Protein AF-A0A931JXG2-F1 (afdb_monomer)

Structure (mmCIF, N/CA/C/O backbone):
data_AF-A0A931JXG2-F1
#
_entry.id   AF-A0A931JXG2-F1
#
loop_
_atom_site.group_PDB
_atom_site.id
_atom_site.type_symbol
_atom_site.label_atom_id
_atom_site.label_alt_id
_atom_site.label_comp_id
_atom_site.label_asym_id
_atom_site.label_entity_id
_atom_site.label_seq_id
_atom_site.pdbx_PDB_ins_code
_atom_site.Cartn_x
_atom_site.Cartn_y
_atom_site.Cartn_z
_atom_site.occupancy
_atom_site.B_iso_or_equiv
_atom_site.auth_seq_id
_atom_site.auth_comp_id
_atom_site.auth_asym_id
_atom_site.auth_atom_id
_atom_site.pdbx_PDB_model_num
ATOM 1 N N . MET A 1 1 ? -2.839 -19.952 20.992 1.00 55.88 1 MET A N 1
ATOM 2 C CA . MET A 1 1 ? -3.706 -19.422 19.919 1.00 55.88 1 MET A CA 1
ATOM 3 C C . MET A 1 1 ? -2.788 -18.961 18.803 1.00 55.88 1 MET A C 1
ATOM 5 O O . MET A 1 1 ? -1.854 -18.233 19.108 1.00 55.88 1 MET A O 1
ATOM 9 N N . SER A 1 2 ? -2.951 -19.452 17.572 1.00 64.44 2 SER A N 1
ATOM 10 C CA . SER A 1 2 ? -2.180 -18.940 16.432 1.00 64.44 2 SER A CA 1
ATOM 11 C C . SER A 1 2 ? -2.689 -17.545 16.097 1.00 64.44 2 SER A C 1
ATOM 13 O O . SER A 1 2 ? -3.893 -17.375 15.906 1.00 64.44 2 SER A O 1
ATOM 15 N N . THR A 1 3 ? -1.803 -16.558 16.046 1.00 63.91 3 THR A N 1
ATOM 16 C CA . THR A 1 3 ? -2.145 -15.208 15.600 1.00 63.91 3 THR A CA 1
ATOM 17 C C . THR A 1 3 ? -2.747 -15.291 14.190 1.00 63.91 3 THR A C 1
ATOM 19 O O . THR A 1 3 ? -2.191 -16.015 13.356 1.00 63.91 3 THR A O 1
ATOM 22 N N . PRO A 1 4 ? -3.888 -14.634 13.909 1.00 67.69 4 PRO A N 1
ATOM 23 C CA . PRO A 1 4 ? -4.436 -14.585 12.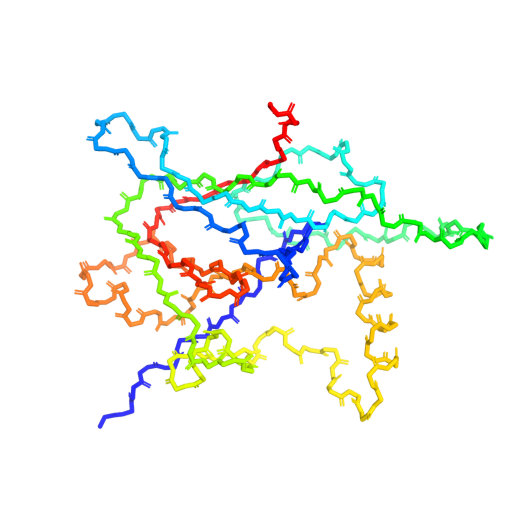558 1.00 67.69 4 PRO A CA 1
ATOM 24 C C . PRO A 1 4 ? -3.376 -14.039 11.596 1.00 67.69 4 PRO A C 1
ATOM 26 O O . PRO A 1 4 ? -2.721 -13.034 11.871 1.00 67.69 4 PRO A O 1
ATOM 29 N N . ASN A 1 5 ? -3.162 -14.756 10.494 1.00 84.50 5 ASN A N 1
ATOM 30 C CA . ASN A 1 5 ? -2.120 -14.432 9.531 1.00 84.50 5 ASN A CA 1
ATOM 31 C C . ASN A 1 5 ? -2.676 -13.399 8.543 1.00 84.50 5 ASN A C 1
ATOM 33 O O . ASN A 1 5 ? -3.430 -13.765 7.641 1.00 84.50 5 ASN A O 1
ATOM 37 N N . ASN A 1 6 ? -2.352 -12.119 8.744 1.00 94.31 6 ASN A N 1
ATOM 38 C CA . ASN A 1 6 ? -2.841 -11.033 7.894 1.00 94.31 6 ASN A CA 1
ATOM 39 C C . ASN A 1 6 ? -2.279 -11.199 6.474 1.00 94.31 6 ASN A C 1
ATOM 41 O O . ASN A 1 6 ? -1.087 -10.982 6.233 1.00 94.31 6 ASN A O 1
ATOM 45 N N . LEU A 1 7 ? -3.129 -11.600 5.531 1.00 95.50 7 LEU A N 1
ATOM 46 C CA . LEU A 1 7 ? -2.724 -11.858 4.153 1.00 95.50 7 LEU A CA 1
ATOM 47 C C . LEU A 1 7 ? -2.756 -10.564 3.346 1.00 95.50 7 LEU A C 1
ATOM 49 O O . LEU A 1 7 ? -3.820 -9.980 3.155 1.00 95.50 7 LEU A O 1
ATOM 53 N N . LEU A 1 8 ? -1.597 -10.154 2.837 1.00 95.62 8 LEU A N 1
ATOM 54 C CA . LEU A 1 8 ? -1.471 -8.998 1.959 1.00 95.62 8 LEU A CA 1
ATOM 55 C C . LEU A 1 8 ? -1.828 -9.385 0.531 1.00 95.62 8 LEU A C 1
ATOM 57 O O . LEU A 1 8 ? -1.206 -10.272 -0.055 1.00 95.62 8 LEU A O 1
ATOM 61 N N . VAL A 1 9 ? -2.809 -8.688 -0.030 1.00 95.31 9 VAL A N 1
ATOM 62 C CA . VAL A 1 9 ? -3.219 -8.815 -1.426 1.00 95.31 9 VAL A CA 1
ATOM 63 C C . VAL A 1 9 ? -2.867 -7.524 -2.145 1.00 95.31 9 VAL A C 1
ATOM 65 O O . VAL A 1 9 ? -3.339 -6.456 -1.765 1.00 95.31 9 VAL A O 1
ATOM 68 N N . ALA A 1 10 ? -2.015 -7.620 -3.167 1.00 95.00 10 ALA A N 1
ATOM 69 C CA . ALA A 1 10 ? -1.602 -6.471 -3.963 1.00 95.00 10 ALA A CA 1
ATOM 70 C C . ALA A 1 10 ? -2.804 -5.826 -4.659 1.00 95.00 10 ALA A C 1
ATOM 72 O O . ALA A 1 10 ? -3.580 -6.491 -5.356 1.00 95.00 10 ALA A O 1
ATOM 73 N N . ILE A 1 11 ? -2.926 -4.514 -4.491 1.00 95.12 11 ILE A N 1
ATOM 74 C CA . ILE A 1 11 ? -3.908 -3.716 -5.213 1.00 95.12 11 ILE A CA 1
ATOM 75 C C . ILE A 1 11 ? -3.552 -3.694 -6.709 1.00 95.12 11 ILE A C 1
ATOM 77 O O . ILE A 1 11 ? -2.390 -3.634 -7.092 1.00 95.12 11 ILE A O 1
ATOM 81 N N . GLN A 1 12 ? -4.552 -3.759 -7.584 1.00 93.69 12 GLN A N 1
ATOM 82 C CA . GLN A 1 12 ? -4.329 -3.785 -9.031 1.00 93.69 12 GLN A CA 1
ATOM 83 C C . GLN A 1 12 ? -4.233 -2.352 -9.577 1.00 93.69 12 GLN A C 1
ATOM 85 O O . GLN A 1 12 ? -5.249 -1.732 -9.891 1.00 93.69 12 GLN A O 1
ATOM 90 N N . VAL A 1 13 ? -3.015 -1.814 -9.671 1.00 93.38 13 VAL A N 1
ATOM 91 C CA . VAL A 1 13 ? -2.739 -0.434 -10.119 1.00 93.38 13 VAL A CA 1
ATOM 92 C C . VAL A 1 13 ? -1.614 -0.373 -11.157 1.00 93.38 13 VAL A C 1
ATOM 94 O O . VAL A 1 13 ? -0.755 -1.252 -11.178 1.00 93.38 13 VAL A O 1
ATOM 97 N N . PRO A 1 14 ? -1.579 0.660 -12.020 1.00 93.25 14 PRO A N 1
ATOM 98 C CA . PRO A 1 14 ? -0.568 0.804 -13.071 1.00 93.25 14 PRO A CA 1
ATOM 99 C C . PRO A 1 14 ? 0.741 1.466 -12.605 1.00 93.25 14 PRO A C 1
ATOM 101 O O . PRO A 1 14 ? 1.563 1.861 -13.432 1.00 93.25 14 PRO A O 1
ATOM 104 N N . TRP A 1 15 ? 0.938 1.625 -11.298 1.00 93.81 15 TRP A N 1
ATOM 105 C CA . TRP A 1 15 ? 2.081 2.302 -10.688 1.00 93.81 15 TRP A CA 1
ATOM 106 C C . TRP A 1 15 ? 2.633 1.480 -9.521 1.00 93.81 15 TRP A C 1
ATOM 108 O O . TRP A 1 15 ? 1.966 0.590 -8.997 1.00 93.81 15 TRP A O 1
ATOM 118 N N . MET A 1 16 ? 3.862 1.789 -9.117 1.00 95.56 16 MET A N 1
ATOM 119 C CA . MET A 1 16 ? 4.540 1.165 -7.982 1.00 95.56 16 MET A CA 1
ATOM 120 C C . MET A 1 16 ? 5.064 2.240 -7.043 1.00 95.56 16 MET A C 1
ATOM 122 O O . MET A 1 16 ? 5.699 3.174 -7.520 1.00 95.56 16 MET A O 1
ATOM 126 N N . VAL A 1 17 ? 4.851 2.106 -5.733 1.00 95.44 17 VAL A N 1
ATOM 127 C CA . VAL A 1 17 ? 5.466 2.998 -4.738 1.00 95.44 17 VAL A CA 1
ATOM 128 C C . VAL A 1 17 ? 6.984 3.002 -4.931 1.00 95.44 17 VAL A C 1
ATOM 130 O O . VAL A 1 17 ? 7.615 1.945 -5.017 1.00 95.44 17 VAL A O 1
ATOM 133 N N . ASP A 1 18 ? 7.578 4.190 -4.987 1.00 93.50 18 ASP A N 1
ATOM 134 C CA . ASP A 1 18 ? 9.022 4.352 -5.065 1.00 93.50 18 ASP A CA 1
ATOM 135 C C . ASP A 1 18 ? 9.657 4.159 -3.686 1.00 93.50 18 ASP A C 1
ATOM 137 O O . ASP A 1 18 ? 9.797 5.087 -2.887 1.00 93.50 18 ASP A O 1
ATOM 141 N N . LEU A 1 19 ? 10.078 2.922 -3.431 1.00 90.19 19 LEU A N 1
ATOM 142 C CA . LEU A 1 19 ? 10.749 2.535 -2.194 1.00 90.19 19 LEU A CA 1
ATOM 143 C C . LEU A 1 19 ? 12.159 3.114 -2.060 1.00 90.19 19 LEU A C 1
ATOM 145 O O . LEU A 1 19 ? 12.767 2.905 -1.024 1.00 90.19 19 LEU A O 1
ATOM 149 N N . SER A 1 20 ? 12.715 3.789 -3.069 1.00 86.94 20 SER A N 1
ATOM 150 C CA . SER A 1 20 ? 14.026 4.439 -2.936 1.00 86.94 20 SER A CA 1
ATOM 151 C C . SER A 1 20 ? 13.941 5.809 -2.263 1.00 86.94 20 SER A C 1
ATOM 153 O O . SER A 1 20 ? 14.971 6.404 -1.940 1.00 86.94 20 SER A O 1
ATOM 155 N N . THR A 1 21 ? 12.722 6.307 -2.031 1.00 82.19 21 THR A N 1
ATOM 156 C CA . THR A 1 21 ? 12.493 7.621 -1.443 1.00 82.19 21 THR A CA 1
ATOM 157 C C . THR A 1 21 ? 11.709 7.529 -0.131 1.00 82.19 21 THR A C 1
ATOM 159 O O . THR A 1 21 ? 10.765 6.745 -0.017 1.00 82.19 21 THR A O 1
ATOM 162 N N . PRO A 1 22 ? 12.041 8.350 0.880 1.00 84.81 22 PRO A N 1
ATOM 163 C CA . PRO A 1 22 ? 11.352 8.344 2.171 1.00 84.81 22 PRO A CA 1
ATOM 164 C C . PRO A 1 22 ? 10.019 9.116 2.136 1.00 84.81 22 PRO A C 1
ATOM 166 O O . PRO A 1 22 ? 9.532 9.579 3.166 1.00 84.81 22 PRO A O 1
ATOM 169 N N . PHE A 1 23 ? 9.417 9.302 0.960 1.00 85.25 23 PHE A N 1
ATOM 170 C CA . PHE A 1 23 ? 8.252 10.162 0.783 1.00 85.25 23 PHE A CA 1
ATOM 171 C C . PHE A 1 23 ? 6.954 9.365 0.866 1.00 85.25 23 PHE A C 1
ATOM 173 O O . PHE A 1 23 ? 6.251 9.212 -0.126 1.00 85.25 23 PHE A O 1
ATOM 180 N N . VAL A 1 24 ? 6.618 8.882 2.063 1.00 90.06 24 VAL A N 1
ATOM 181 C CA . VAL A 1 24 ? 5.251 8.454 2.390 1.00 90.06 24 VAL A CA 1
ATOM 182 C C . VAL A 1 24 ? 4.713 9.367 3.476 1.00 90.06 24 VAL A C 1
ATOM 184 O O . VAL A 1 24 ? 5.308 9.519 4.539 1.00 90.06 24 VAL A O 1
ATOM 187 N N . SER A 1 25 ? 3.568 9.976 3.201 1.00 89.19 25 SER A N 1
ATOM 188 C CA . SER A 1 25 ? 2.887 10.893 4.107 1.00 89.19 25 SER A CA 1
ATOM 189 C C . SER A 1 25 ? 1.454 10.437 4.333 1.00 89.19 25 SER A C 1
ATOM 191 O O . SER A 1 25 ? 0.786 9.956 3.417 1.00 89.19 25 SER A O 1
ATOM 193 N N . LEU A 1 26 ? 0.999 10.581 5.572 1.00 91.75 26 LEU A N 1
ATOM 194 C CA . LEU A 1 26 ? -0.372 10.334 5.988 1.00 91.75 26 LEU A CA 1
ATOM 195 C C . LEU A 1 26 ? -0.958 11.674 6.428 1.00 91.75 26 LEU A C 1
ATOM 197 O O . LEU A 1 26 ? -0.442 12.288 7.361 1.00 91.75 26 LEU A O 1
ATOM 201 N N . ILE A 1 27 ? -2.004 12.121 5.741 1.00 91.38 27 ILE A N 1
ATOM 202 C CA . ILE A 1 27 ? -2.724 13.349 6.059 1.00 91.38 27 ILE A CA 1
ATOM 203 C C . ILE A 1 27 ? -4.096 12.932 6.574 1.00 91.38 27 ILE A C 1
ATOM 205 O O . ILE A 1 27 ? -4.844 12.247 5.877 1.00 91.38 27 ILE A O 1
ATOM 209 N N . VAL A 1 28 ? -4.394 13.321 7.812 1.00 87.56 28 VAL A N 1
ATOM 210 C CA . VAL A 1 28 ? -5.680 13.073 8.465 1.00 87.56 28 VAL A CA 1
ATOM 211 C C . VAL A 1 28 ? -6.209 14.406 8.967 1.00 87.56 28 VAL A C 1
ATOM 213 O O . VAL A 1 28 ? -5.500 15.129 9.666 1.00 87.56 28 VAL A O 1
ATOM 216 N N . THR A 1 29 ? -7.440 14.736 8.602 1.00 86.38 29 THR A N 1
ATOM 217 C CA . THR A 1 29 ? -8.126 15.958 9.013 1.00 86.38 29 THR A CA 1
ATOM 218 C C . THR A 1 29 ? -9.219 15.624 10.019 1.00 86.38 29 THR A C 1
ATOM 220 O O . THR A 1 29 ? -10.036 14.745 9.771 1.00 86.38 29 THR A O 1
ATOM 223 N N . GLU A 1 30 ? -9.281 16.360 11.131 1.00 76.50 30 GLU A N 1
ATOM 224 C CA . GLU A 1 30 ? -10.370 16.243 12.120 1.00 76.50 30 GLU A CA 1
ATOM 225 C C . GLU A 1 30 ? -11.688 16.883 11.647 1.00 76.50 30 GLU A C 1
ATOM 227 O O . GLU A 1 30 ? -12.706 16.801 12.334 1.00 76.50 30 GLU A O 1
ATOM 232 N N . ALA A 1 31 ? -11.675 17.564 10.496 1.00 73.56 31 ALA A N 1
ATOM 233 C CA . ALA A 1 31 ? -12.864 18.181 9.932 1.00 73.56 31 ALA A CA 1
ATOM 234 C C . ALA A 1 31 ? -13.928 17.112 9.639 1.00 73.56 31 ALA A C 1
ATOM 236 O O . ALA A 1 31 ? -13.630 16.066 9.071 1.00 73.56 31 ALA A O 1
ATOM 237 N N . ALA A 1 32 ? -15.176 17.404 10.013 1.00 56.81 32 ALA A N 1
ATOM 238 C CA . ALA A 1 32 ? -16.319 16.510 9.820 1.00 56.81 32 ALA A CA 1
ATOM 239 C C . ALA A 1 32 ? -16.686 16.282 8.341 1.00 56.81 32 ALA A C 1
ATOM 241 O O . ALA A 1 32 ? -17.528 15.437 8.044 1.00 56.81 32 ALA A O 1
ATOM 242 N N . ASP A 1 33 ? -16.070 17.031 7.426 1.00 68.62 33 ASP A N 1
ATOM 243 C CA . ASP A 1 33 ? -16.195 16.786 6.000 1.00 68.62 33 ASP A CA 1
ATOM 244 C C . ASP A 1 33 ? -15.239 15.644 5.630 1.00 68.62 33 ASP A C 1
ATOM 246 O O . ASP A 1 33 ? -14.022 15.817 5.626 1.00 68.62 33 ASP A O 1
ATOM 250 N N . ASP A 1 34 ? -15.817 14.483 5.307 1.00 60.22 34 ASP A N 1
ATOM 251 C CA . ASP A 1 34 ? -15.201 13.197 4.914 1.00 60.22 34 ASP A CA 1
ATOM 252 C C . ASP A 1 34 ? -14.124 13.258 3.791 1.00 60.22 34 ASP A C 1
ATOM 254 O O . ASP A 1 34 ? -13.661 12.226 3.297 1.00 60.22 34 ASP A O 1
ATOM 258 N N . GLY A 1 35 ? -13.738 14.445 3.323 1.00 63.53 35 GLY A N 1
ATOM 259 C CA . GLY A 1 35 ? -13.109 14.669 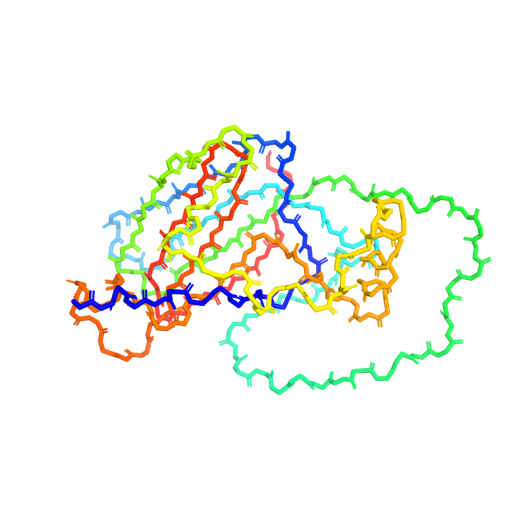2.026 1.00 63.53 35 GLY A CA 1
ATOM 260 C C . GLY A 1 35 ? -11.583 14.660 1.963 1.00 63.53 35 GLY A C 1
ATOM 261 O O . GLY A 1 35 ? -11.068 14.507 0.861 1.00 63.53 35 GLY A O 1
ATOM 262 N N . ASP A 1 36 ? -10.839 14.782 3.068 1.00 85.50 36 ASP A N 1
ATOM 263 C CA . ASP A 1 36 ? -9.394 15.099 2.992 1.00 85.50 36 ASP A CA 1
ATOM 264 C C . ASP A 1 36 ? -8.453 14.132 3.731 1.00 85.50 36 ASP A C 1
ATOM 266 O O . ASP A 1 36 ? -7.256 14.395 3.857 1.00 85.50 36 ASP A O 1
ATOM 270 N N . ASN A 1 37 ? -8.939 12.961 4.144 1.00 93.44 37 ASN A N 1
ATOM 271 C CA . ASN A 1 37 ? -8.065 11.906 4.659 1.00 93.44 37 ASN A CA 1
ATOM 272 C C . ASN A 1 37 ? -7.397 11.155 3.499 1.00 93.44 37 ASN A C 1
ATOM 274 O O . ASN A 1 37 ? -8.073 10.492 2.709 1.00 93.44 37 ASN A O 1
ATOM 278 N N . TYR A 1 38 ? -6.070 11.221 3.387 1.00 95.56 38 TYR A N 1
ATOM 279 C CA . TYR A 1 38 ? -5.351 10.547 2.305 1.00 95.56 38 TYR A CA 1
ATOM 280 C C . TYR A 1 38 ? -3.936 10.098 2.677 1.00 95.56 38 TYR A C 1
ATOM 282 O O . TYR A 1 38 ? -3.282 10.630 3.575 1.00 95.56 38 TYR A O 1
ATOM 290 N N . VAL A 1 39 ? -3.441 9.114 1.924 1.00 95.94 39 VAL A N 1
ATOM 291 C CA . VAL A 1 39 ? -2.026 8.722 1.911 1.00 95.94 39 VAL A CA 1
ATOM 292 C C . VAL A 1 39 ? -1.400 9.239 0.626 1.00 95.94 39 VAL A C 1
ATOM 294 O O . VAL A 1 39 ? -1.962 9.056 -0.452 1.00 95.94 39 VAL A O 1
ATOM 297 N N . ARG A 1 40 ? -0.240 9.887 0.724 1.00 95.31 40 ARG A N 1
ATOM 298 C CA . ARG A 1 40 ? 0.473 10.452 -0.425 1.00 95.31 40 ARG A CA 1
ATOM 299 C C . ARG A 1 40 ? 1.901 9.941 -0.483 1.00 95.31 40 ARG A C 1
ATOM 301 O O . ARG A 1 40 ? 2.597 9.959 0.535 1.00 95.31 40 ARG A O 1
ATOM 308 N N . PHE A 1 41 ? 2.330 9.522 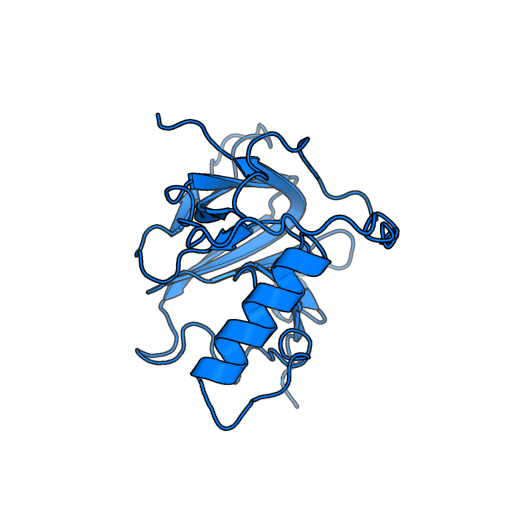-1.670 1.00 95.56 41 PHE A N 1
ATOM 309 C CA . PHE A 1 41 ? 3.673 9.000 -1.915 1.00 95.56 41 PHE A CA 1
ATOM 310 C C . PHE A 1 41 ? 4.147 9.221 -3.350 1.00 95.56 41 PHE A C 1
ATOM 312 O O . PHE A 1 41 ? 3.342 9.502 -4.237 1.00 95.56 41 PHE A O 1
ATOM 319 N N . LEU A 1 42 ? 5.453 9.083 -3.579 1.00 94.00 42 LEU A N 1
ATOM 320 C CA . LEU A 1 42 ? 6.003 8.995 -4.930 1.00 94.00 42 LEU A CA 1
ATOM 321 C C . LEU A 1 42 ? 5.817 7.587 -5.486 1.00 94.00 42 LEU A C 1
ATOM 323 O O . LEU A 1 42 ? 6.068 6.596 -4.799 1.00 94.00 42 LEU A O 1
ATOM 327 N N . ALA A 1 43 ? 5.404 7.506 -6.744 1.00 94.44 43 ALA A N 1
ATOM 328 C CA . ALA A 1 43 ? 5.262 6.255 -7.460 1.00 94.44 43 ALA A CA 1
ATOM 329 C C . ALA A 1 43 ? 5.937 6.321 -8.830 1.00 94.44 43 ALA A C 1
ATOM 331 O O . ALA A 1 43 ? 5.969 7.362 -9.484 1.00 94.44 43 ALA A O 1
ATOM 332 N N . MET A 1 44 ? 6.435 5.178 -9.284 1.00 92.81 44 MET A N 1
ATOM 333 C CA . MET A 1 44 ? 6.865 4.962 -10.656 1.00 92.81 44 MET A CA 1
ATOM 334 C C . MET A 1 44 ? 5.656 4.508 -11.481 1.00 92.81 44 MET A C 1
ATOM 336 O O . MET A 1 44 ? 5.171 3.388 -11.267 1.00 92.81 44 MET A O 1
ATOM 340 N N . PRO A 1 45 ? 5.138 5.338 -12.401 1.00 90.62 45 PRO A N 1
ATOM 341 C CA . PRO A 1 45 ? 4.115 4.900 -13.337 1.00 90.62 45 PRO A CA 1
ATOM 342 C C . PRO A 1 45 ? 4.723 3.952 -14.376 1.00 90.62 45 PRO A C 1
ATOM 344 O O . PRO A 1 45 ? 5.919 3.996 -14.680 1.00 90.62 45 PRO A O 1
ATOM 347 N N . MET A 1 46 ? 3.887 3.111 -14.980 1.00 84.69 46 MET A N 1
ATOM 348 C CA . MET A 1 46 ? 4.261 2.493 -16.245 1.00 84.69 46 MET A CA 1
ATOM 349 C C . MET A 1 46 ? 4.442 3.574 -17.315 1.00 84.69 46 MET A C 1
ATOM 351 O O . MET A 1 46 ? 3.561 4.414 -17.500 1.00 84.69 46 MET A O 1
ATOM 355 N N . ALA A 1 47 ? 5.553 3.510 -18.053 1.00 73.25 47 ALA A N 1
ATOM 356 C CA . ALA A 1 47 ? 5.811 4.416 -19.167 1.00 73.25 47 ALA A CA 1
ATOM 357 C C . ALA A 1 47 ? 4.619 4.446 -20.142 1.00 73.25 47 ALA A C 1
ATOM 359 O O . ALA A 1 47 ? 4.198 3.400 -20.643 1.00 73.25 47 ALA A O 1
ATOM 360 N N . GLY A 1 48 ? 4.085 5.643 -20.402 1.00 68.06 48 GLY A N 1
ATOM 361 C CA . GLY A 1 48 ? 2.952 5.849 -21.313 1.00 68.06 48 GLY A CA 1
ATOM 362 C C . GLY A 1 48 ? 1.549 5.638 -20.721 1.00 68.06 48 GLY A C 1
ATOM 363 O O . GLY A 1 48 ? 0.589 5.608 -21.487 1.00 68.06 48 GLY A O 1
ATOM 364 N N . MET A 1 49 ? 1.397 5.502 -19.395 1.00 65.19 49 MET A N 1
ATOM 365 C CA . MET A 1 49 ? 0.086 5.377 -18.721 1.00 65.19 49 MET A CA 1
ATOM 366 C C . MET A 1 49 ? -0.405 6.639 -17.990 1.00 65.19 49 MET A C 1
ATOM 368 O O . MET A 1 49 ? -1.465 6.597 -17.364 1.00 65.19 49 MET A O 1
ATOM 372 N N . LEU A 1 50 ? 0.314 7.762 -18.075 1.00 61.66 50 LEU A N 1
ATOM 373 C CA . LEU A 1 50 ? -0.036 8.995 -17.351 1.00 61.66 50 LEU A CA 1
ATOM 374 C C . LEU A 1 50 ? -1.383 9.622 -17.773 1.00 61.66 50 LEU A C 1
ATOM 376 O O . LEU A 1 50 ? -1.965 10.360 -16.986 1.00 61.66 50 LEU A O 1
ATOM 380 N N . ASP A 1 51 ? -1.923 9.262 -18.942 1.00 61.06 51 ASP A N 1
ATOM 381 C CA . ASP A 1 51 ? -3.207 9.775 -19.457 1.00 61.06 51 ASP A CA 1
ATOM 382 C C . ASP A 1 51 ? -4.418 8.854 -19.163 1.00 61.06 51 ASP A C 1
ATOM 384 O O . ASP A 1 51 ? -5.488 8.998 -19.761 1.00 61.06 51 ASP A O 1
ATOM 388 N N . GLY A 1 52 ? -4.272 7.855 -18.283 1.00 54.19 52 GLY A N 1
ATOM 389 C CA . GLY A 1 52 ? -5.341 6.900 -17.968 1.00 54.19 52 GLY A CA 1
ATOM 390 C C . GLY A 1 52 ? -6.466 7.488 -17.093 1.00 54.19 52 GLY A C 1
ATOM 391 O O . GLY A 1 52 ? -6.184 8.277 -16.193 1.00 54.19 52 GLY A O 1
ATOM 392 N N . PRO A 1 53 ? -7.743 7.090 -17.294 1.00 50.50 53 PRO A N 1
ATOM 393 C CA . PRO A 1 53 ? -8.852 7.553 -16.458 1.00 50.50 53 PRO A CA 1
ATOM 394 C C . PRO A 1 53 ? -8.685 7.096 -15.001 1.00 50.50 53 PRO A C 1
ATOM 396 O O . PRO A 1 53 ? -8.233 5.975 -14.750 1.00 50.50 53 PRO A O 1
ATOM 399 N N . GLU A 1 54 ? -9.093 7.948 -14.054 1.00 54.88 54 GLU A N 1
ATOM 400 C CA . GLU A 1 54 ? -9.155 7.642 -12.619 1.00 54.88 54 GLU A CA 1
ATOM 401 C C . GLU A 1 54 ? -9.885 6.303 -12.386 1.00 54.88 54 GLU A C 1
ATOM 403 O O . GLU A 1 54 ? -10.997 6.096 -12.876 1.00 54.88 54 GLU A O 1
ATOM 408 N N . ARG A 1 55 ? -9.267 5.367 -11.651 1.00 55.94 55 ARG A N 1
ATOM 409 C CA . ARG A 1 55 ? -9.885 4.076 -11.295 1.00 55.94 55 ARG A CA 1
ATOM 410 C C . ARG A 1 55 ? -10.080 3.996 -9.783 1.00 55.94 55 ARG A C 1
ATOM 412 O O . ARG A 1 55 ? -9.109 3.951 -9.034 1.00 55.94 55 ARG A O 1
ATOM 419 N N . GLY A 1 56 ? -11.337 3.986 -9.340 1.00 47.81 56 GLY A N 1
ATOM 420 C CA . GLY A 1 56 ? -11.736 3.845 -7.935 1.00 47.81 56 GLY A CA 1
ATOM 421 C C . GLY A 1 56 ? -12.335 2.474 -7.602 1.00 47.81 56 GLY A C 1
ATOM 422 O O . GLY A 1 56 ? -12.556 1.651 -8.488 1.00 47.81 56 GLY A O 1
ATOM 423 N N . PHE A 1 57 ? -12.594 2.255 -6.308 1.00 40.47 57 PHE A N 1
ATOM 424 C CA . PHE A 1 57 ? -13.171 1.042 -5.715 1.00 40.47 57 PHE A CA 1
ATOM 425 C C . PHE A 1 57 ? -14.635 0.819 -6.141 1.00 40.47 57 PHE A C 1
ATOM 427 O O . PHE A 1 57 ? -15.571 1.038 -5.377 1.00 40.47 57 PHE A O 1
ATOM 434 N N . GLU A 1 58 ? -14.842 0.365 -7.369 1.00 45.72 58 GLU A N 1
ATOM 435 C CA . GLU A 1 58 ? -15.948 -0.536 -7.678 1.00 45.72 58 GLU A CA 1
ATOM 436 C C . GLU A 1 58 ? -15.340 -1.917 -7.886 1.00 45.72 58 GLU A C 1
ATOM 438 O O . GLU A 1 58 ? -14.261 -2.031 -8.466 1.00 45.72 58 GLU A O 1
ATOM 443 N N . TRP A 1 59 ? -15.999 -2.959 -7.379 1.00 39.03 59 TRP A N 1
ATOM 444 C CA . TRP A 1 59 ? -15.642 -4.359 -7.604 1.00 39.03 59 TRP A CA 1
ATOM 445 C C . TRP A 1 59 ? -15.668 -4.658 -9.109 1.00 39.03 59 TRP A C 1
ATOM 447 O O . TRP A 1 59 ? -16.644 -5.188 -9.631 1.00 39.03 59 TRP A O 1
ATOM 457 N N . GLN A 1 60 ? -14.637 -4.258 -9.845 1.00 39.00 60 GLN A N 1
ATOM 458 C CA . GLN A 1 60 ? -14.549 -4.536 -11.262 1.00 39.00 60 GLN A CA 1
ATOM 459 C C . GLN A 1 60 ? -13.983 -5.938 -11.407 1.00 39.00 60 GLN A C 1
ATOM 461 O O . GLN A 1 60 ? -12.808 -6.187 -11.132 1.00 39.00 60 GLN A O 1
ATOM 466 N N . ASP A 1 61 ? -14.860 -6.843 -11.848 1.00 37.50 61 ASP A N 1
ATOM 467 C CA . ASP A 1 61 ? -14.490 -8.004 -12.644 1.00 37.50 61 ASP A CA 1
ATOM 468 C C . ASP A 1 61 ? -13.290 -7.626 -13.509 1.00 37.50 61 ASP A C 1
ATOM 470 O O . ASP A 1 61 ? -13.382 -6.759 -14.386 1.00 37.50 61 ASP A O 1
ATOM 474 N N . VAL A 1 62 ? -12.149 -8.252 -13.227 1.00 36.16 62 VAL A N 1
ATOM 475 C CA . VAL A 1 62 ? -10.938 -8.114 -14.027 1.00 36.16 62 VAL A CA 1
ATOM 476 C C . VAL A 1 62 ? -11.278 -8.634 -15.418 1.00 36.16 62 VAL A C 1
ATOM 478 O O . VAL A 1 62 ? -11.163 -9.825 -15.706 1.00 36.16 62 VAL A O 1
ATOM 481 N N . ARG A 1 63 ? -11.733 -7.750 -16.308 1.00 32.34 63 ARG A N 1
ATOM 482 C CA . ARG A 1 63 ? -11.732 -8.048 -17.732 1.00 32.34 63 ARG A CA 1
ATOM 483 C C . ARG A 1 63 ? -10.276 -8.051 -18.150 1.00 32.34 63 ARG A C 1
ATOM 485 O O . ARG A 1 63 ? -9.658 -6.997 -18.274 1.00 32.34 63 ARG A O 1
ATOM 492 N N . VAL A 1 64 ? -9.743 -9.256 -18.333 1.00 31.92 64 VAL A N 1
ATOM 493 C CA . VAL A 1 64 ? -8.519 -9.491 -19.092 1.00 31.92 64 VAL A CA 1
ATOM 494 C C . VAL A 1 64 ? -8.729 -8.816 -20.444 1.00 31.92 64 VAL A C 1
ATOM 496 O O . VAL A 1 64 ? -9.496 -9.294 -21.277 1.00 31.92 64 VAL A O 1
ATOM 499 N N . VAL A 1 65 ? -8.130 -7.642 -20.623 1.00 30.88 65 VAL A N 1
ATOM 500 C CA . VAL A 1 65 ? -8.039 -7.019 -21.936 1.00 30.88 65 VAL A CA 1
ATOM 501 C C . VAL A 1 65 ? -7.030 -7.870 -22.687 1.00 30.88 65 VAL A C 1
ATOM 503 O O . VAL A 1 65 ? -5.855 -7.895 -22.321 1.00 30.88 65 VAL A O 1
ATOM 506 N N . GLU A 1 66 ? -7.494 -8.632 -23.677 1.00 29.86 66 GLU A N 1
ATOM 507 C CA . GLU A 1 66 ? -6.588 -9.323 -24.587 1.00 29.86 66 GLU A CA 1
ATOM 508 C C . GLU A 1 66 ? -5.677 -8.268 -25.217 1.00 29.86 66 GLU A C 1
ATOM 510 O O . GLU A 1 66 ? -6.137 -7.315 -25.853 1.00 29.86 66 GLU A O 1
ATOM 515 N N . SER A 1 67 ? -4.379 -8.404 -24.944 1.00 34.38 67 SER A N 1
ATOM 516 C CA . SER A 1 67 ? -3.334 -7.561 -25.508 1.00 34.38 67 SER A CA 1
ATOM 517 C C . SER A 1 67 ? -3.500 -7.547 -27.024 1.00 34.38 67 SER A C 1
ATOM 519 O O . SER A 1 67 ? -3.381 -8.588 -27.668 1.00 34.38 67 SER A O 1
ATOM 521 N N . SER A 1 68 ? -3.792 -6.384 -27.613 1.00 37.06 68 SER A N 1
ATOM 522 C CA . SER A 1 68 ? -3.700 -6.260 -29.065 1.00 37.06 68 SER A CA 1
ATOM 523 C C . SER A 1 68 ? -2.230 -6.475 -29.437 1.00 37.06 68 SER A C 1
ATOM 525 O O . SER A 1 68 ? -1.374 -5.781 -28.887 1.00 37.06 68 SER A O 1
ATOM 527 N N . ASP A 1 69 ? -1.960 -7.418 -30.343 1.00 34.81 69 ASP A N 1
ATOM 528 C CA . ASP A 1 69 ? -0.653 -7.967 -30.760 1.00 34.81 69 ASP A CA 1
ATOM 529 C C . ASP A 1 69 ? 0.362 -6.967 -31.365 1.00 34.81 69 ASP A C 1
ATOM 531 O O .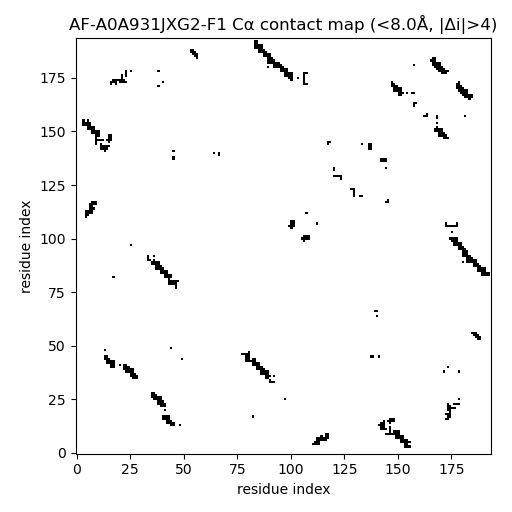 ASP A 1 69 ? 1.063 -7.250 -32.338 1.00 34.81 69 ASP A O 1
ATOM 535 N N . LYS A 1 70 ? 0.494 -5.763 -30.814 1.00 38.16 70 LYS A N 1
ATOM 536 C CA . LYS A 1 70 ? 1.486 -4.777 -31.241 1.00 38.16 70 LYS A CA 1
ATOM 537 C C . LYS A 1 70 ? 2.235 -4.231 -30.039 1.00 38.16 70 LYS A C 1
ATOM 539 O O . LYS A 1 70 ? 2.096 -3.069 -29.672 1.00 38.16 70 LYS A O 1
ATOM 544 N N . ALA A 1 71 ? 3.083 -5.077 -29.459 1.00 41.56 71 ALA A N 1
ATOM 545 C CA . ALA A 1 71 ? 4.187 -4.583 -28.650 1.00 41.56 71 ALA A CA 1
ATOM 546 C C . ALA A 1 71 ? 5.041 -3.632 -29.519 1.00 41.56 71 ALA A C 1
ATOM 548 O O . ALA A 1 71 ? 5.402 -4.000 -30.643 1.00 41.56 71 ALA A O 1
ATOM 549 N N . PRO A 1 72 ? 5.366 -2.414 -29.055 1.00 43.06 72 PRO A N 1
ATOM 550 C CA . PRO A 1 72 ? 6.213 -1.503 -29.809 1.00 43.06 72 PRO A CA 1
ATOM 551 C C . PRO A 1 72 ? 7.616 -2.107 -29.949 1.00 43.06 72 PRO A C 1
ATOM 553 O O . PRO A 1 72 ? 8.375 -2.201 -28.990 1.00 43.06 72 PRO A O 1
ATOM 556 N N . THR A 1 73 ? 7.989 -2.498 -31.167 1.00 43.69 73 THR A N 1
ATOM 557 C CA . THR A 1 73 ? 9.311 -3.048 -31.527 1.00 43.69 73 THR A CA 1
ATOM 558 C C . THR A 1 73 ? 10.429 -1.993 -31.581 1.00 43.69 73 THR A C 1
ATOM 560 O O . THR A 1 73 ? 11.461 -2.198 -32.218 1.00 43.69 73 THR A O 1
ATOM 563 N N . GLY A 1 74 ? 10.258 -0.847 -30.920 1.00 44.09 74 GLY A N 1
ATOM 564 C CA . GLY A 1 74 ? 11.277 0.196 -30.845 1.00 44.09 74 GLY A CA 1
ATOM 565 C C . GLY A 1 74 ? 12.291 -0.111 -29.747 1.00 44.09 74 GLY A C 1
ATOM 566 O O . GLY A 1 74 ? 11.994 0.077 -28.574 1.00 44.09 74 GLY A O 1
ATOM 567 N N . GLY A 1 75 ? 13.499 -0.543 -30.118 1.00 42.44 75 GLY A N 1
ATOM 568 C CA . GLY A 1 75 ? 14.623 -0.850 -29.216 1.00 42.44 75 GLY A CA 1
ATOM 569 C C . GLY A 1 75 ? 15.232 0.344 -28.460 1.00 42.44 75 GLY A C 1
ATOM 570 O O . GLY A 1 75 ? 16.432 0.345 -28.189 1.00 42.44 75 GLY A O 1
ATOM 571 N N . GLY A 1 76 ? 14.442 1.364 -28.122 1.00 46.78 76 GLY A N 1
ATOM 572 C CA . GLY A 1 76 ? 14.837 2.384 -27.159 1.00 46.78 76 GLY A CA 1
ATOM 573 C C . GLY A 1 76 ? 14.762 1.803 -25.750 1.00 46.78 76 GLY A C 1
ATOM 574 O O . GLY A 1 76 ? 13.792 1.131 -25.400 1.00 46.78 76 GLY A O 1
ATOM 575 N N . ARG A 1 77 ? 15.778 2.041 -24.911 1.00 49.25 77 ARG A N 1
ATOM 576 C CA . ARG A 1 77 ? 15.623 1.844 -23.462 1.00 49.25 77 ARG A CA 1
ATOM 577 C C . ARG A 1 77 ? 14.381 2.631 -23.050 1.00 49.25 77 ARG A C 1
ATOM 579 O O . ARG A 1 77 ? 14.407 3.849 -23.163 1.00 49.25 77 ARG A O 1
ATOM 586 N N . ALA A 1 78 ? 13.322 1.953 -22.608 1.00 50.59 78 ALA A N 1
ATOM 587 C CA . ALA A 1 78 ? 12.221 2.634 -21.939 1.00 50.59 78 ALA A CA 1
ATOM 588 C C . ALA A 1 78 ? 12.839 3.414 -20.772 1.00 50.59 78 ALA A C 1
ATOM 590 O O . ALA A 1 78 ? 13.343 2.799 -19.828 1.00 50.59 78 ALA A O 1
ATOM 591 N N . SER A 1 79 ? 12.925 4.738 -20.896 1.00 53.28 79 SER A N 1
ATOM 592 C CA . SER A 1 79 ? 13.190 5.573 -19.737 1.00 53.28 79 SER A CA 1
ATOM 593 C C . SER A 1 79 ? 11.945 5.473 -18.876 1.00 53.28 79 SER A C 1
ATOM 595 O O . SER A 1 79 ? 10.835 5.604 -19.390 1.00 53.28 79 SER A O 1
ATOM 597 N N . TYR A 1 80 ? 12.121 5.173 -17.595 1.00 55.44 80 TYR A N 1
ATOM 598 C CA . TYR A 1 80 ? 11.037 5.362 -16.645 1.00 55.44 80 TYR A CA 1
ATOM 599 C C . TYR A 1 80 ? 10.645 6.838 -16.696 1.00 55.44 80 TYR A C 1
ATOM 601 O O . TYR A 1 80 ? 11.528 7.702 -16.692 1.00 55.44 80 TYR A O 1
ATOM 609 N N . ASP A 1 81 ? 9.346 7.105 -16.809 1.00 61.91 81 ASP A N 1
ATOM 610 C CA . ASP A 1 81 ? 8.830 8.452 -16.606 1.00 61.91 81 ASP A CA 1
ATOM 611 C C . ASP A 1 81 ? 9.216 8.903 -15.185 1.00 61.91 81 ASP A C 1
ATOM 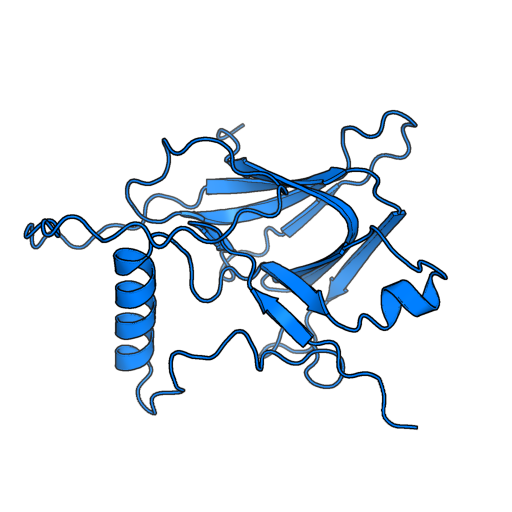613 O O . ASP A 1 81 ? 9.360 8.055 -14.291 1.00 61.91 81 ASP A O 1
ATOM 617 N N . PRO A 1 82 ? 9.462 10.207 -14.968 1.00 80.31 82 PRO A N 1
ATOM 618 C CA . PRO A 1 82 ? 9.805 10.718 -13.647 1.00 80.31 82 PRO A CA 1
ATOM 619 C C . PRO A 1 82 ? 8.778 10.252 -12.605 1.00 80.31 82 PRO A C 1
ATOM 621 O O . PRO A 1 82 ? 7.582 10.148 -12.896 1.00 80.31 82 PRO A O 1
ATOM 624 N N . CYS A 1 83 ? 9.255 9.949 -11.391 1.00 88.12 83 CYS A N 1
ATOM 625 C CA . CYS A 1 83 ? 8.381 9.585 -10.280 1.00 88.12 83 CYS A CA 1
ATOM 626 C C . CYS A 1 83 ? 7.271 10.631 -10.147 1.00 88.12 83 CYS A C 1
ATOM 628 O O . CYS A 1 83 ? 7.537 11.829 -10.172 1.00 88.12 83 CYS A O 1
ATOM 630 N N . SER A 1 84 ? 6.033 10.166 -10.029 1.00 90.62 84 SER A N 1
ATOM 631 C CA . SER A 1 84 ? 4.847 11.013 -9.939 1.00 90.62 84 SER A CA 1
ATOM 632 C C . SER A 1 84 ? 4.241 10.894 -8.550 1.00 90.62 84 SER A C 1
ATOM 634 O O . SER A 1 84 ? 4.246 9.815 -7.950 1.00 90.62 84 SER A O 1
ATOM 636 N N . TRP A 1 85 ? 3.693 11.989 -8.032 1.00 92.75 85 TRP A N 1
ATOM 637 C CA . TRP A 1 85 ? 2.928 11.944 -6.793 1.00 92.75 85 TRP A CA 1
ATOM 638 C C . TRP A 1 85 ? 1.625 11.173 -7.005 1.00 92.75 85 TRP A C 1
ATOM 640 O O . TRP A 1 85 ? 0.873 11.438 -7.941 1.00 92.75 85 TRP A O 1
ATOM 650 N N . VAL A 1 86 ? 1.346 10.230 -6.111 1.00 93.94 86 VAL A N 1
ATOM 651 C CA . VAL A 1 86 ? 0.079 9.503 -6.035 1.00 93.94 86 VAL A CA 1
ATOM 652 C C . VAL A 1 86 ? -0.593 9.839 -4.713 1.00 93.94 86 VAL A C 1
ATOM 654 O O . VAL A 1 86 ? 0.034 9.793 -3.652 1.00 93.94 86 VAL A O 1
ATOM 657 N N . ARG A 1 87 ? -1.890 10.146 -4.783 1.00 94.75 87 ARG A N 1
ATOM 658 C CA . ARG A 1 87 ? -2.781 10.275 -3.627 1.00 94.75 87 ARG A CA 1
ATOM 659 C C . ARG A 1 87 ? -3.727 9.083 -3.591 1.00 94.75 87 ARG A C 1
ATOM 661 O O . ARG A 1 87 ? -4.434 8.859 -4.569 1.00 94.75 87 ARG A O 1
ATOM 668 N N . ILE A 1 88 ? -3.794 8.385 -2.458 1.00 95.75 88 ILE A N 1
ATOM 669 C CA . ILE A 1 88 ? -4.867 7.445 -2.116 1.00 95.75 88 ILE A CA 1
ATOM 670 C C . ILE A 1 88 ? -5.837 8.147 -1.171 1.00 95.75 88 ILE A C 1
ATOM 672 O O . ILE A 1 88 ? -5.501 8.395 -0.014 1.00 95.75 88 ILE A O 1
ATOM 676 N N . GLN A 1 89 ? -7.034 8.452 -1.659 1.00 95.44 89 GLN A N 1
ATOM 677 C CA . GLN A 1 89 ? -8.122 9.016 -0.870 1.00 95.44 89 GLN A CA 1
ATOM 678 C C . GLN A 1 89 ? -8.781 7.926 -0.016 1.00 95.44 89 GLN A C 1
ATOM 680 O O . GLN A 1 89 ? -9.102 6.854 -0.530 1.00 95.44 89 GLN A O 1
ATOM 685 N N . LEU A 1 90 ? -9.021 8.212 1.265 1.00 94.56 90 LEU A N 1
ATOM 686 C CA . LEU A 1 90 ? -9.640 7.302 2.231 1.00 94.56 90 LEU A CA 1
ATOM 687 C C . LEU A 1 90 ? -11.065 7.778 2.550 1.00 94.56 90 LEU A C 1
ATOM 689 O O . LEU A 1 90 ? -11.255 8.742 3.284 1.00 94.56 90 LEU A O 1
ATOM 693 N N . ILE A 1 91 ? -12.074 7.107 1.992 1.00 92.38 91 ILE A N 1
ATOM 694 C CA . ILE A 1 91 ? -13.488 7.494 2.114 1.00 92.38 91 ILE A CA 1
ATOM 695 C C . ILE A 1 91 ? -14.122 6.735 3.282 1.00 92.38 91 ILE A C 1
ATOM 697 O O . ILE A 1 91 ? -14.050 5.502 3.340 1.00 92.38 91 ILE A O 1
ATOM 701 N N . GLY A 1 92 ? -14.771 7.451 4.205 1.00 92.25 92 GLY A N 1
ATOM 702 C CA . GLY A 1 92 ? -15.246 6.866 5.463 1.00 92.25 92 GLY A CA 1
ATOM 703 C C . GLY A 1 92 ? -14.076 6.294 6.264 1.00 92.25 92 GLY A C 1
ATOM 704 O O . GLY A 1 92 ? -14.082 5.118 6.625 1.00 92.25 92 GLY A O 1
ATOM 705 N N . HIS A 1 93 ? -13.015 7.089 6.417 1.00 94.06 93 HIS A N 1
ATOM 706 C CA . HIS A 1 93 ? -11.845 6.755 7.228 1.00 94.06 93 HIS A CA 1
ATOM 707 C C . HIS A 1 93 ? -12.249 6.575 8.697 1.00 94.06 93 HIS A C 1
ATOM 709 O O . HIS A 1 93 ? -13.068 7.324 9.219 1.00 94.06 93 HIS A O 1
ATOM 715 N N . VAL A 1 94 ? -11.686 5.558 9.352 1.00 94.25 94 VAL A N 1
ATOM 716 C CA . VAL A 1 94 ? -11.958 5.250 10.769 1.00 94.25 94 VAL A CA 1
ATOM 717 C C . VAL A 1 94 ? -10.699 5.367 11.606 1.00 94.25 94 VAL A C 1
ATOM 719 O O . VAL A 1 94 ? -10.712 5.908 12.707 1.00 94.25 94 VAL A O 1
ATOM 722 N N . ALA A 1 95 ? -9.603 4.817 11.096 1.00 95.56 95 ALA A N 1
ATOM 723 C CA . ALA A 1 95 ? -8.335 4.794 11.792 1.00 95.56 95 ALA A CA 1
ATOM 724 C C . ALA A 1 95 ? -7.195 4.735 10.785 1.00 95.56 95 ALA A C 1
ATOM 726 O O . ALA A 1 95 ? -7.305 4.143 9.714 1.00 95.56 95 ALA A O 1
ATOM 727 N N . SER A 1 96 ? -6.064 5.318 11.146 1.00 96.69 96 SER A N 1
ATOM 728 C CA . SER A 1 96 ? -4.822 5.181 10.394 1.00 96.69 96 SER A CA 1
ATOM 729 C C . SER A 1 96 ? -3.643 5.300 11.338 1.00 96.69 96 SER A C 1
ATOM 731 O O . SER A 1 96 ? -3.715 6.006 12.343 1.00 96.69 96 SER A O 1
ATOM 733 N N . ARG A 1 97 ? -2.546 4.630 11.007 1.00 96.94 97 ARG A N 1
ATOM 734 C CA . ARG A 1 97 ? -1.291 4.725 11.748 1.00 96.94 97 ARG A CA 1
ATOM 735 C C . ARG A 1 97 ? -0.114 4.666 10.794 1.00 96.94 97 ARG A C 1
ATOM 737 O O . ARG A 1 97 ? -0.139 3.929 9.814 1.00 96.94 97 ARG A O 1
ATOM 744 N N . MET A 1 98 ? 0.921 5.427 11.116 1.00 96.94 98 MET A N 1
ATOM 745 C CA . MET A 1 98 ? 2.228 5.314 10.485 1.00 96.94 98 MET A CA 1
ATOM 746 C C . MET A 1 98 ? 3.146 4.561 11.441 1.00 96.94 98 MET A C 1
ATOM 748 O O . MET A 1 98 ? 3.217 4.889 12.625 1.00 96.94 98 MET A O 1
ATOM 752 N N . LEU A 1 99 ? 3.808 3.529 10.936 1.00 96.50 99 LEU A N 1
ATOM 753 C CA . LEU A 1 99 ? 4.677 2.656 11.712 1.00 96.50 99 LEU A CA 1
ATOM 754 C C . LEU A 1 99 ? 6.062 2.604 11.060 1.00 96.50 99 LEU A C 1
ATOM 756 O O . LEU A 1 99 ? 6.156 2.662 9.831 1.00 96.50 99 LEU A O 1
ATOM 760 N N . PRO A 1 100 ? 7.139 2.495 11.854 1.00 96.62 100 PRO A N 1
ATOM 761 C CA . PRO A 1 100 ? 8.480 2.332 11.312 1.00 96.62 100 PRO A CA 1
ATOM 762 C C . PRO A 1 100 ? 8.623 0.984 10.599 1.00 96.62 100 PRO A C 1
ATOM 764 O O . PRO A 1 100 ? 7.903 0.026 10.894 1.00 96.62 100 PRO A O 1
ATOM 767 N N . ALA A 1 101 ? 9.59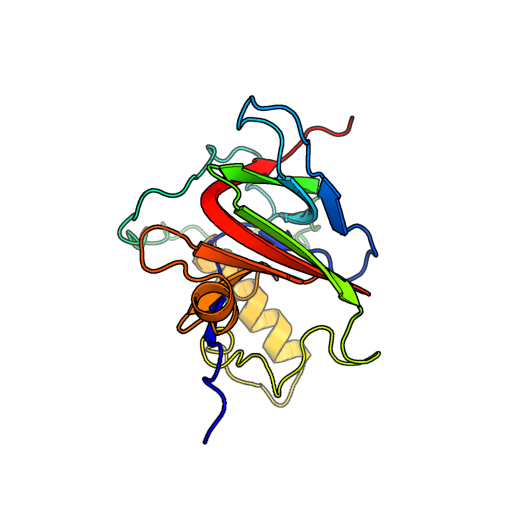2 0.902 9.690 1.00 95.06 101 ALA A N 1
ATOM 768 C CA . ALA A 1 101 ? 10.046 -0.354 9.118 1.00 95.06 101 ALA A CA 1
ATOM 769 C C . ALA A 1 101 ? 10.428 -1.356 10.222 1.00 95.06 101 ALA A C 1
ATOM 771 O O . ALA A 1 101 ? 11.010 -0.994 11.245 1.00 95.06 101 ALA A O 1
ATOM 772 N N . PHE A 1 102 ? 10.120 -2.635 10.005 1.00 95.50 102 PHE A N 1
ATOM 773 C CA . PHE A 1 102 ? 10.460 -3.709 10.941 1.00 95.50 102 PHE A CA 1
ATOM 774 C C . PHE A 1 102 ? 11.980 -3.881 11.120 1.00 95.50 102 PHE A C 1
ATOM 776 O O . PHE A 1 102 ? 12.448 -4.206 12.209 1.00 95.50 102 PHE A O 1
ATOM 783 N N . SER A 1 103 ? 12.754 -3.679 10.052 1.00 93.31 103 SER A N 1
ATOM 784 C CA . SER A 1 103 ? 14.222 -3.688 10.041 1.00 93.31 103 SER A CA 1
ATOM 785 C C . SER A 1 103 ? 14.754 -3.015 8.772 1.00 93.31 103 SER A C 1
ATOM 787 O O . SER A 1 103 ? 14.015 -2.892 7.797 1.00 93.31 103 SER A O 1
ATOM 789 N N . ASP A 1 104 ? 16.059 -2.747 8.713 1.00 89.19 104 ASP A N 1
ATOM 790 C CA . ASP A 1 104 ? 16.749 -2.200 7.529 1.00 89.19 104 ASP A CA 1
ATOM 791 C C . ASP A 1 104 ? 16.535 -3.021 6.243 1.00 89.19 104 ASP A C 1
ATOM 793 O O . ASP A 1 104 ? 16.641 -2.510 5.134 1.00 89.19 104 ASP A O 1
ATOM 797 N N . SER A 1 105 ? 16.248 -4.320 6.380 1.00 88.50 105 SER A N 1
ATOM 798 C CA . SER A 1 105 ? 16.050 -5.233 5.244 1.00 88.50 105 SER A CA 1
ATOM 799 C C . SER A 1 105 ? 14.583 -5.552 4.948 1.00 88.50 105 SER A C 1
ATOM 801 O O . SER A 1 105 ? 14.278 -6.172 3.927 1.00 88.50 105 SER A O 1
ATOM 803 N N . LYS A 1 106 ? 13.667 -5.195 5.857 1.00 90.81 106 LYS A N 1
ATOM 804 C CA . LYS A 1 106 ? 12.246 -5.554 5.782 1.00 90.81 106 LYS A CA 1
ATOM 805 C C . LYS A 1 106 ? 11.393 -4.459 6.394 1.00 90.81 106 LYS A C 1
ATOM 807 O O . LYS A 1 106 ? 11.424 -4.259 7.602 1.00 90.81 106 LYS A O 1
ATOM 812 N N . VAL A 1 107 ? 10.560 -3.836 5.569 1.00 92.25 107 VAL A N 1
ATOM 813 C CA . VAL A 1 107 ? 9.620 -2.805 6.024 1.00 92.25 107 VAL A CA 1
ATOM 814 C C . VAL A 1 107 ? 8.461 -3.418 6.808 1.00 92.25 107 VAL A C 1
ATOM 816 O O . VAL A 1 107 ? 8.129 -2.949 7.890 1.00 92.25 107 VAL A O 1
ATOM 819 N N . LEU A 1 108 ? 7.877 -4.505 6.299 1.00 93.81 108 LEU A N 1
ATOM 820 C CA . LEU A 1 108 ? 6.736 -5.175 6.925 1.00 93.81 108 LEU A CA 1
ATOM 821 C C . LEU A 1 108 ? 7.207 -6.350 7.786 1.00 93.81 108 LEU A C 1
ATOM 823 O O . LEU A 1 108 ? 8.024 -7.163 7.349 1.00 93.81 108 LEU A O 1
ATOM 827 N N . ASP A 1 109 ? 6.664 -6.446 8.999 1.00 94.56 109 ASP A N 1
ATOM 828 C CA . ASP A 1 109 ? 6.951 -7.532 9.937 1.00 94.56 109 ASP A CA 1
ATOM 829 C C . ASP A 1 109 ? 6.358 -8.861 9.421 1.00 94.56 109 ASP A C 1
ATOM 831 O O . ASP A 1 109 ? 5.130 -8.996 9.354 1.00 94.56 109 ASP A O 1
ATOM 835 N N . PRO A 1 110 ? 7.190 -9.866 9.083 1.00 92.00 110 PRO A N 1
ATOM 836 C CA . PRO A 1 110 ? 6.717 -11.144 8.552 1.00 92.00 110 PRO A CA 1
ATOM 837 C C . PRO A 1 110 ? 5.962 -11.997 9.583 1.00 92.00 110 PRO A C 1
ATOM 839 O O . PRO A 1 110 ? 5.331 -12.980 9.205 1.00 92.00 110 PRO A O 1
ATOM 842 N N . SER A 1 111 ? 6.032 -11.661 10.877 1.00 92.94 111 SER A N 1
ATOM 843 C CA . SER A 1 111 ? 5.202 -12.286 11.912 1.00 92.94 111 SER A CA 1
ATOM 844 C C . SER A 1 111 ? 3.778 -11.721 11.942 1.00 92.94 111 SER A C 1
ATOM 846 O O . SER A 1 111 ? 2.861 -12.393 12.413 1.00 92.94 111 SER A O 1
ATOM 848 N N . ARG A 1 112 ? 3.588 -10.502 11.417 1.00 93.81 112 ARG A N 1
ATOM 849 C CA . ARG A 1 112 ? 2.292 -9.817 11.340 1.00 93.81 112 ARG A CA 1
ATOM 850 C C . ARG A 1 112 ? 1.634 -9.964 9.981 1.00 93.81 112 ARG A C 1
ATOM 852 O O . ARG A 1 112 ? 0.411 -10.004 9.942 1.00 93.81 112 ARG A O 1
ATOM 859 N N . PHE A 1 113 ? 2.413 -10.015 8.902 1.00 94.75 113 PHE A N 1
ATOM 860 C CA . PHE A 1 113 ? 1.915 -9.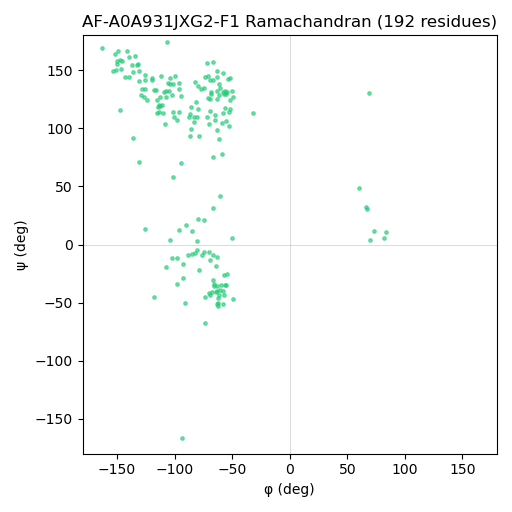995 7.530 1.00 94.75 113 PHE A CA 1
ATOM 861 C C . PHE A 1 113 ? 2.519 -11.105 6.674 1.00 94.75 113 PHE A C 1
ATOM 863 O O . PHE A 1 113 ? 3.725 -11.350 6.707 1.00 94.75 113 PHE A O 1
ATOM 870 N N . THR A 1 114 ? 1.693 -11.707 5.818 1.00 93.19 114 THR A N 1
ATOM 871 C CA . THR A 1 114 ? 2.142 -12.659 4.800 1.00 93.19 114 THR A CA 1
ATOM 872 C C . THR A 1 114 ? 1.951 -12.102 3.390 1.00 93.19 114 THR A C 1
ATOM 874 O O . THR A 1 114 ? 0.858 -11.697 3.002 1.00 93.19 114 THR A O 1
ATOM 877 N N . LEU A 1 115 ? 3.030 -12.113 2.600 1.00 88.12 115 LEU A N 1
ATOM 878 C CA . LEU A 1 115 ? 3.065 -11.704 1.186 1.00 88.12 115 LEU A CA 1
ATOM 879 C C . LEU A 1 115 ? 2.783 -12.873 0.225 1.00 88.12 115 LEU A C 1
ATOM 881 O O . LEU A 1 115 ? 3.095 -12.796 -0.963 1.00 88.12 115 LEU A O 1
ATOM 885 N N . ALA A 1 116 ? 2.216 -13.978 0.719 1.00 85.00 116 ALA A N 1
ATOM 886 C CA . ALA A 1 116 ? 2.005 -15.190 -0.075 1.00 85.00 116 ALA A CA 1
ATOM 887 C C . ALA A 1 116 ? 1.164 -14.961 -1.348 1.00 85.00 116 ALA A C 1
ATOM 889 O O . ALA A 1 116 ? 1.346 -15.687 -2.318 1.00 85.00 116 ALA A O 1
ATOM 890 N N . ALA A 1 117 ? 0.289 -13.948 -1.372 1.00 83.88 117 ALA A N 1
ATOM 891 C CA . ALA A 1 117 ? -0.514 -13.607 -2.550 1.00 83.88 117 ALA A CA 1
ATOM 892 C C . ALA A 1 117 ? 0.166 -12.621 -3.525 1.00 83.88 117 ALA A C 1
ATOM 894 O O . ALA A 1 117 ? -0.352 -12.410 -4.617 1.00 83.88 117 ALA A O 1
ATOM 895 N N . VAL A 1 118 ? 1.307 -12.027 -3.157 1.00 79.62 118 VAL A N 1
ATOM 896 C CA . VAL A 1 118 ? 2.017 -11.014 -3.967 1.00 79.62 118 VAL A CA 1
ATOM 897 C C . VAL A 1 118 ? 3.078 -11.663 -4.871 1.00 79.62 118 VAL A C 1
ATOM 899 O O . VAL A 1 118 ? 3.342 -11.199 -5.975 1.00 79.62 118 VAL A O 1
ATOM 902 N N . ASN A 1 119 ? 3.652 -12.798 -4.458 1.00 65.31 119 ASN A N 1
ATOM 903 C CA . ASN A 1 119 ? 4.834 -13.395 -5.096 1.00 65.31 119 ASN A CA 1
ATOM 904 C C . ASN A 1 119 ? 4.545 -14.587 -6.027 1.00 65.31 119 ASN A C 1
ATOM 906 O O . ASN A 1 119 ? 5.122 -15.664 -5.873 1.00 65.31 119 ASN A O 1
ATOM 910 N N . ASN A 1 120 ? 3.724 -14.389 -7.061 1.00 68.25 120 ASN A N 1
ATOM 911 C CA . ASN A 1 120 ? 3.451 -15.448 -8.049 1.00 68.25 120 ASN A CA 1
ATOM 912 C C . ASN A 1 120 ? 4.484 -15.548 -9.190 1.00 68.25 120 ASN A C 1
ATOM 914 O O . ASN A 1 120 ? 4.456 -16.507 -9.956 1.00 68.25 120 ASN A O 1
ATOM 918 N N . LEU A 1 121 ? 5.430 -14.606 -9.309 1.00 75.56 121 LEU A N 1
ATOM 919 C CA . LEU A 1 121 ? 6.416 -14.590 -10.410 1.00 75.56 121 LEU A CA 1
ATOM 920 C C . LEU A 1 121 ? 7.614 -15.540 -10.211 1.00 75.56 121 LEU A C 1
ATOM 922 O O . LEU A 1 121 ? 8.528 -15.575 -11.049 1.00 75.56 121 LEU A O 1
ATOM 926 N N . GLY A 1 122 ? 7.599 -16.304 -9.112 1.00 68.81 122 GLY A N 1
ATOM 927 C CA . GLY A 1 122 ? 8.655 -17.217 -8.689 1.00 68.81 122 GLY A CA 1
ATOM 928 C C . GLY A 1 122 ? 9.914 -16.472 -8.245 1.00 68.81 122 GLY A C 1
ATOM 929 O O . GLY A 1 122 ? 10.442 -15.624 -8.969 1.00 68.81 122 GLY A O 1
ATOM 930 N N . TYR A 1 123 ? 10.445 -16.813 -7.070 1.00 62.78 123 TYR A N 1
ATOM 931 C CA . TYR A 1 123 ? 11.802 -16.412 -6.702 1.00 62.78 123 TYR A CA 1
ATOM 932 C C . TYR A 1 123 ? 12.771 -17.070 -7.691 1.00 62.78 123 TYR A C 1
ATOM 934 O O . TYR A 1 123 ? 13.091 -18.251 -7.565 1.00 62.78 123 TYR A O 1
ATOM 942 N N . ALA A 1 124 ? 13.216 -16.333 -8.713 1.00 62.34 124 ALA A N 1
ATOM 943 C CA . ALA A 1 124 ? 14.371 -16.792 -9.470 1.00 62.34 124 ALA A CA 1
ATOM 944 C C . ALA A 1 124 ? 15.595 -16.670 -8.572 1.00 62.34 124 ALA A C 1
ATOM 946 O O . ALA A 1 124 ? 15.748 -15.681 -7.862 1.00 62.34 124 ALA A O 1
ATOM 947 N N . GLN A 1 125 ? 16.493 -17.646 -8.669 1.00 71.12 125 GLN A N 1
ATOM 948 C CA . GLN A 1 125 ? 17.817 -17.560 -8.051 1.00 71.12 125 GLN A CA 1
ATOM 949 C C . GLN A 1 125 ? 18.666 -16.410 -8.633 1.00 71.12 125 GLN A C 1
ATOM 951 O O . GLN A 1 125 ? 19.700 -16.068 -8.073 1.00 71.12 125 GLN A O 1
ATOM 956 N N . ASP A 1 126 ? 18.215 -15.800 -9.733 1.00 85.44 126 ASP A N 1
ATOM 957 C CA . ASP A 1 126 ? 18.855 -14.687 -10.422 1.00 85.44 126 ASP A CA 1
ATOM 958 C C . ASP A 1 126 ? 18.004 -13.397 -10.317 1.00 85.44 126 ASP A C 1
ATOM 960 O O . ASP A 1 126 ? 16.907 -13.334 -10.895 1.00 85.44 126 ASP A O 1
ATOM 964 N N . PRO A 1 127 ? 18.504 -12.353 -9.619 1.00 85.19 127 PRO A N 1
ATOM 965 C CA . PRO A 1 127 ? 17.853 -11.047 -9.524 1.00 85.19 127 PRO A CA 1
ATOM 966 C C . PRO A 1 127 ? 17.563 -10.398 -10.883 1.00 85.19 127 PRO A C 1
ATOM 968 O O . PRO A 1 127 ? 16.531 -9.744 -11.044 1.00 85.19 127 PRO A O 1
ATOM 971 N N . SER A 1 128 ? 18.437 -10.594 -11.877 1.00 85.25 128 SER A N 1
ATOM 972 C CA . SER A 1 128 ? 18.256 -9.992 -13.202 1.00 85.25 128 SER A CA 1
ATOM 973 C C . SER A 1 128 ? 17.085 -10.638 -13.950 1.00 85.25 128 SER A C 1
ATOM 975 O O . SER A 1 128 ? 16.225 -9.940 -14.496 1.00 85.25 128 SER A O 1
ATOM 977 N N . GLY A 1 129 ? 16.966 -11.966 -13.865 1.00 87.94 129 GLY A N 1
ATOM 978 C CA . GLY A 1 129 ? 15.808 -12.710 -14.340 1.00 87.94 129 GLY A CA 1
ATOM 979 C C . GLY A 1 129 ? 14.501 -12.311 -13.649 1.00 87.94 129 GLY A C 1
ATOM 980 O O . GLY A 1 129 ? 13.472 -12.226 -14.322 1.00 87.94 129 GLY A O 1
ATOM 981 N N . TYR A 1 130 ? 14.517 -12.042 -12.337 1.00 88.25 130 TYR A N 1
ATOM 982 C CA . TYR A 1 130 ? 13.336 -11.536 -11.622 1.00 88.25 130 TYR A CA 1
ATOM 983 C C . TYR A 1 130 ? 12.903 -10.163 -12.149 1.00 88.25 130 TYR A C 1
ATOM 985 O O . TYR A 1 130 ? 11.750 -10.010 -12.545 1.00 88.25 130 TYR A O 1
ATOM 993 N N . ALA A 1 131 ? 13.825 -9.197 -12.233 1.00 88.12 131 ALA A N 1
ATOM 994 C CA . ALA A 1 131 ? 13.521 -7.848 -12.714 1.00 88.12 131 ALA A CA 1
ATOM 995 C C . ALA A 1 131 ? 12.948 -7.857 -14.140 1.00 88.12 131 ALA A C 1
ATOM 997 O O . ALA A 1 131 ? 11.987 -7.144 -14.431 1.00 88.12 131 ALA A O 1
ATOM 998 N N . LYS A 1 132 ? 13.489 -8.714 -15.019 1.00 89.06 132 LYS A N 1
ATOM 999 C CA . LYS A 1 132 ? 12.951 -8.904 -16.370 1.00 89.06 132 LYS A CA 1
ATOM 1000 C C . LYS A 1 132 ? 11.520 -9.450 -16.340 1.00 89.06 132 LYS A C 1
ATOM 1002 O O . LYS A 1 132 ? 10.656 -8.859 -16.972 1.00 89.06 132 LYS A O 1
ATOM 1007 N N . ARG A 1 133 ? 11.244 -10.532 -15.597 1.00 89.50 133 ARG A N 1
ATOM 1008 C CA . ARG A 1 133 ? 9.886 -11.112 -15.511 1.00 89.50 133 ARG A CA 1
ATOM 1009 C C . ARG A 1 133 ? 8.879 -10.152 -14.891 1.00 89.50 133 ARG A C 1
ATOM 1011 O O . ARG A 1 133 ? 7.755 -10.077 -15.370 1.00 89.50 133 ARG A O 1
ATOM 1018 N N . PHE A 1 134 ? 9.285 -9.425 -13.854 1.00 91.25 134 PHE A N 1
ATOM 1019 C CA . PHE A 1 134 ? 8.469 -8.391 -13.227 1.00 91.25 134 PHE A CA 1
ATOM 1020 C C . PHE A 1 134 ? 8.068 -7.327 -14.247 1.00 91.25 134 PHE A C 1
ATOM 1022 O O . PHE A 1 134 ? 6.886 -7.048 -14.425 1.00 91.25 134 PHE A O 1
ATOM 1029 N N . ARG A 1 135 ? 9.052 -6.795 -14.979 1.00 88.94 135 ARG A N 1
ATOM 1030 C CA . ARG A 1 135 ? 8.820 -5.804 -16.028 1.00 88.94 135 ARG A CA 1
ATOM 1031 C C . ARG A 1 135 ? 7.952 -6.348 -17.161 1.00 88.94 135 ARG A C 1
ATOM 1033 O O . ARG A 1 135 ? 7.026 -5.664 -17.576 1.00 88.94 135 ARG A O 1
ATOM 1040 N N . ASP A 1 136 ? 8.236 -7.552 -17.649 1.00 89.88 136 ASP A N 1
ATOM 1041 C CA . ASP A 1 136 ? 7.473 -8.180 -18.731 1.00 89.88 136 ASP A CA 1
ATOM 1042 C C . ASP A 1 136 ? 6.008 -8.399 -18.315 1.00 89.88 136 ASP A C 1
ATOM 1044 O O . ASP A 1 136 ? 5.103 -8.087 -19.084 1.00 89.88 136 ASP A O 1
ATOM 1048 N N . ALA A 1 137 ? 5.764 -8.874 -17.087 1.00 90.50 137 ALA A N 1
ATOM 1049 C CA . ALA A 1 137 ? 4.418 -9.064 -16.544 1.00 90.50 137 ALA A CA 1
ATOM 1050 C C . ALA A 1 137 ? 3.670 -7.736 -16.389 1.00 90.50 137 ALA A C 1
ATOM 1052 O O . ALA A 1 137 ? 2.489 -7.645 -16.732 1.00 90.50 137 ALA A O 1
ATOM 1053 N N . TRP A 1 138 ? 4.367 -6.698 -15.921 1.00 90.88 138 TRP A N 1
ATOM 1054 C CA . TRP A 1 138 ? 3.789 -5.368 -15.818 1.00 90.88 138 TRP A CA 1
ATOM 1055 C C . TRP A 1 138 ? 3.402 -4.859 -17.212 1.00 90.88 138 TRP A C 1
ATOM 1057 O O . TRP A 1 138 ? 2.236 -4.550 -17.428 1.00 90.88 138 TRP A O 1
ATOM 1067 N N . ILE A 1 139 ? 4.321 -4.870 -18.188 1.00 88.12 139 ILE A N 1
ATOM 1068 C CA . ILE A 1 139 ? 4.062 -4.421 -19.574 1.00 88.12 139 ILE A CA 1
ATOM 1069 C C . ILE A 1 139 ? 2.908 -5.198 -20.212 1.00 88.12 139 ILE A C 1
ATOM 1071 O O . ILE A 1 139 ? 2.057 -4.600 -20.863 1.00 88.12 139 ILE A O 1
ATOM 1075 N N . ALA A 1 140 ? 2.867 -6.517 -20.027 1.00 88.75 140 ALA A N 1
ATOM 1076 C CA . ALA A 1 140 ? 1.852 -7.366 -20.641 1.00 88.75 140 ALA A CA 1
ATOM 1077 C C . ALA A 1 140 ? 0.436 -7.106 -20.102 1.00 88.75 140 ALA A C 1
ATOM 1079 O O . ALA A 1 140 ? -0.532 -7.297 -20.833 1.00 88.75 140 ALA A O 1
ATOM 1080 N N . THR A 1 141 ? 0.304 -6.698 -18.836 1.00 89.38 141 THR A N 1
ATOM 1081 C CA . THR A 1 141 ? -1.002 -6.547 -18.165 1.00 89.38 141 THR A CA 1
ATOM 1082 C C . THR A 1 141 ? -1.421 -5.094 -17.955 1.00 89.38 141 THR A C 1
ATOM 1084 O O . THR A 1 141 ? -2.594 -4.827 -17.702 1.00 89.38 141 THR A O 1
ATOM 1087 N N . GLY A 1 142 ? -0.478 -4.152 -18.013 1.00 89.06 142 GLY A N 1
ATOM 1088 C CA . GLY A 1 142 ? -0.683 -2.775 -17.566 1.00 89.06 142 GLY A CA 1
ATOM 1089 C C . GLY A 1 142 ? -0.829 -2.631 -16.045 1.00 89.06 142 GLY A C 1
ATOM 1090 O O . GLY A 1 142 ? -1.079 -1.529 -15.567 1.00 89.06 142 GLY A O 1
ATOM 1091 N N . ILE A 1 143 ? -0.681 -3.716 -15.274 1.00 91.50 143 ILE A N 1
ATOM 1092 C CA . ILE A 1 143 ? -0.863 -3.744 -13.819 1.00 91.50 143 ILE A CA 1
ATOM 1093 C C . ILE A 1 143 ? 0.448 -4.124 -13.137 1.00 91.50 143 ILE A C 1
ATOM 1095 O O . ILE A 1 143 ? 1.124 -5.072 -13.539 1.00 91.50 143 ILE A O 1
ATOM 1099 N N . CYS A 1 144 ? 0.823 -3.369 -12.107 1.00 92.94 144 CYS A N 1
ATOM 1100 C CA . CYS A 1 144 ? 2.039 -3.607 -11.351 1.00 92.94 144 CYS A CA 1
ATOM 1101 C C . CYS A 1 144 ? 1.913 -4.903 -10.531 1.00 92.94 144 CYS A C 1
ATOM 1103 O O . CYS A 1 144 ? 0.976 -5.017 -9.737 1.00 92.94 144 CYS A O 1
ATOM 1105 N N . PRO A 1 145 ? 2.839 -5.874 -10.672 1.00 92.75 145 PRO A N 1
ATOM 1106 C CA . PRO A 1 145 ? 2.763 -7.126 -9.917 1.00 92.75 145 PRO A CA 1
ATOM 1107 C C . PRO A 1 145 ? 2.942 -6.958 -8.398 1.00 92.75 145 PRO A C 1
ATOM 1109 O O . PRO A 1 145 ? 2.328 -7.689 -7.625 1.00 92.75 145 PRO A O 1
ATOM 1112 N N . ASP A 1 146 ? 3.773 -6.003 -7.971 1.00 94.75 146 ASP A N 1
ATOM 1113 C CA . ASP A 1 146 ? 3.931 -5.594 -6.570 1.00 94.75 146 ASP A CA 1
ATOM 1114 C C . ASP A 1 146 ? 3.964 -4.059 -6.512 1.00 94.75 146 ASP A C 1
ATOM 1116 O O . ASP A 1 146 ? 5.037 -3.466 -6.634 1.00 94.75 146 ASP A O 1
ATOM 1120 N N . PRO A 1 147 ? 2.811 -3.396 -6.331 1.00 95.88 147 PRO A N 1
ATOM 1121 C CA . PRO A 1 147 ? 2.746 -1.942 -6.296 1.00 95.88 147 PRO A CA 1
ATOM 1122 C C . PRO A 1 147 ? 3.257 -1.346 -4.980 1.00 95.88 147 PRO A C 1
ATOM 1124 O O . PRO A 1 147 ? 3.344 -0.128 -4.875 1.00 95.88 147 PRO A O 1
ATOM 1127 N N . GLY A 1 148 ? 3.535 -2.149 -3.946 1.00 95.75 148 GLY A N 1
ATOM 1128 C CA . GLY A 1 148 ? 3.784 -1.633 -2.596 1.00 95.75 148 GLY A CA 1
ATOM 1129 C C . GLY A 1 148 ? 2.532 -1.127 -1.864 1.00 95.75 148 GLY A C 1
ATOM 1130 O O . GLY A 1 148 ? 2.661 -0.505 -0.813 1.00 95.75 148 GLY A O 1
ATOM 1131 N N . VAL A 1 149 ? 1.333 -1.403 -2.382 1.00 97.12 149 VAL A N 1
ATOM 1132 C CA . VAL A 1 149 ? 0.041 -1.057 -1.768 1.00 97.12 149 VAL A CA 1
ATOM 1133 C C . VAL A 1 149 ? -0.838 -2.300 -1.723 1.00 97.12 149 VAL A C 1
ATOM 1135 O O . VAL A 1 149 ? -1.011 -2.990 -2.731 1.00 97.12 149 VAL A O 1
ATOM 1138 N N . TYR A 1 150 ? -1.382 -2.596 -0.548 1.00 97.25 150 TYR A N 1
ATOM 1139 C CA . TYR A 1 150 ? -2.039 -3.866 -0.273 1.00 97.25 150 TYR A CA 1
ATOM 1140 C C . TYR A 1 150 ? -3.343 -3.680 0.483 1.00 97.25 150 TYR A C 1
ATOM 1142 O O . TYR A 1 150 ? -3.453 -2.805 1.337 1.00 97.25 150 TYR A O 1
ATOM 1150 N N . GLU A 1 151 ? -4.285 -4.578 0.231 1.00 96.75 151 GLU A N 1
ATOM 1151 C CA . GLU A 1 151 ? -5.415 -4.825 1.117 1.00 96.75 151 GLU A CA 1
ATOM 1152 C C . GLU A 1 151 ? -5.104 -6.022 2.026 1.00 96.75 151 GLU A C 1
ATOM 1154 O O . GLU A 1 151 ? -4.520 -7.022 1.593 1.00 96.75 151 GLU A O 1
ATOM 1159 N N . VAL A 1 152 ? -5.482 -5.920 3.298 1.00 96.81 152 VAL A N 1
ATOM 1160 C CA . VAL A 1 152 ? -5.209 -6.923 4.325 1.00 96.81 152 VAL A CA 1
ATOM 1161 C C . VAL A 1 152 ? -6.424 -7.823 4.534 1.00 96.81 152 VAL A C 1
ATOM 1163 O O . VAL A 1 152 ? -7.406 -7.438 5.171 1.00 96.81 152 VAL A O 1
ATOM 1166 N N . ARG A 1 153 ? -6.339 -9.071 4.068 1.00 95.19 153 ARG A N 1
ATOM 1167 C CA . ARG A 1 153 ? -7.355 -10.100 4.329 1.00 95.19 153 ARG A CA 1
ATOM 1168 C C . ARG A 1 153 ? -7.140 -10.755 5.688 1.00 95.19 153 ARG A C 1
ATOM 1170 O O . ARG A 1 153 ? -6.010 -11.066 6.066 1.00 95.19 153 ARG A O 1
ATOM 1177 N N . GLY A 1 154 ? -8.241 -11.004 6.399 1.00 93.44 154 GLY A N 1
ATOM 1178 C CA . GLY A 1 154 ? -8.199 -11.564 7.754 1.00 93.44 154 GLY A CA 1
ATOM 1179 C C . GLY A 1 154 ? -7.567 -10.611 8.770 1.00 93.44 154 GLY A C 1
ATOM 1180 O O . GLY A 1 154 ? -6.895 -11.066 9.690 1.00 93.44 154 GLY A O 1
ATOM 1181 N N . SER A 1 155 ? -7.744 -9.300 8.569 1.00 95.44 155 SER A N 1
ATOM 1182 C CA . SER A 1 155 ? -7.112 -8.256 9.370 1.00 95.44 155 SER A CA 1
ATOM 1183 C C . SER A 1 155 ? -7.461 -8.364 10.862 1.00 95.44 155 SER A C 1
ATOM 1185 O O . SER A 1 155 ? -8.569 -8.011 11.264 1.00 95.44 155 SER A O 1
ATOM 1187 N N . ALA A 1 156 ? -6.467 -8.677 11.695 1.00 94.69 156 ALA A N 1
ATOM 1188 C CA . ALA A 1 156 ? -6.578 -8.592 13.155 1.00 94.69 156 ALA A CA 1
ATOM 1189 C C . ALA A 1 156 ? -6.978 -7.185 13.636 1.00 94.69 156 ALA A C 1
ATOM 1191 O O . ALA A 1 156 ? -7.748 -7.051 14.579 1.00 94.69 156 ALA A O 1
ATOM 1192 N N . TRP A 1 157 ? -6.504 -6.140 12.950 1.00 95.69 157 TRP A N 1
ATOM 1193 C CA . TRP A 1 157 ? -6.719 -4.754 13.369 1.00 95.69 157 TRP A CA 1
ATOM 1194 C C . TRP A 1 157 ? -8.183 -4.301 13.231 1.00 95.69 157 TRP A C 1
ATOM 1196 O O . TRP A 1 157 ? -8.730 -3.732 14.168 1.00 95.69 157 TRP A O 1
ATOM 1206 N N . LEU A 1 158 ? -8.858 -4.636 12.122 1.00 95.62 158 LEU A N 1
ATOM 1207 C CA . LEU A 1 158 ? -10.321 -4.510 11.990 1.00 95.62 158 LEU A CA 1
ATOM 1208 C C . LEU A 1 158 ? -11.072 -5.137 13.180 1.00 95.62 158 LEU A C 1
ATOM 1210 O O . LEU A 1 158 ? -11.946 -4.492 13.756 1.00 95.62 158 LEU A O 1
ATOM 1214 N N . ALA A 1 159 ? -10.695 -6.357 13.585 1.00 94.19 159 ALA A N 1
ATOM 1215 C CA . ALA A 1 159 ? -11.321 -7.042 14.716 1.00 94.19 159 ALA A CA 1
ATOM 1216 C C . ALA A 1 159 ? -11.030 -6.348 16.061 1.00 94.19 159 ALA A C 1
ATOM 1218 O O . ALA A 1 159 ? -11.935 -6.199 16.877 1.00 94.19 159 ALA A O 1
ATOM 1219 N N . GLU A 1 160 ? -9.798 -5.876 16.280 1.00 94.50 160 GLU A N 1
ATOM 1220 C CA . GLU A 1 160 ? -9.419 -5.073 17.457 1.00 94.50 160 GLU A CA 1
ATOM 1221 C C . GLU A 1 160 ? -10.228 -3.771 17.557 1.00 94.50 160 GLU A C 1
ATOM 1223 O O . GLU A 1 160 ? -10.571 -3.340 18.656 1.00 94.50 160 GLU A O 1
ATOM 1228 N N . CYS A 1 161 ? -10.560 -3.162 16.416 1.00 94.75 161 CYS A N 1
ATOM 1229 C CA . CYS A 1 161 ? -11.389 -1.961 16.339 1.00 94.75 161 CYS A CA 1
ATOM 1230 C C . CYS A 1 161 ? -12.900 -2.236 16.439 1.00 94.75 161 CYS A C 1
ATOM 1232 O O . CYS A 1 161 ? -13.673 -1.280 16.463 1.00 94.75 161 CYS A O 1
ATOM 1234 N N . GLY A 1 162 ? -13.339 -3.499 16.486 1.00 96.19 162 GLY A N 1
ATOM 1235 C CA . GLY A 1 162 ? -14.763 -3.853 16.494 1.00 96.19 162 GLY A CA 1
ATOM 1236 C C . GLY A 1 162 ? -15.487 -3.528 15.181 1.00 96.19 162 GLY A C 1
ATOM 1237 O O . GLY A 1 162 ? -16.666 -3.185 15.203 1.00 96.19 162 GLY A O 1
ATOM 1238 N N . ILE A 1 163 ? -14.782 -3.588 14.047 1.00 94.75 163 ILE A N 1
ATOM 1239 C CA . ILE A 1 163 ? -15.319 -3.289 12.714 1.00 94.75 163 ILE A CA 1
ATOM 1240 C C . ILE A 1 163 ? -15.613 -4.608 11.999 1.00 94.75 163 ILE A C 1
ATOM 1242 O O . ILE A 1 163 ? -14.693 -5.372 11.709 1.00 94.75 163 ILE A O 1
ATOM 1246 N N . GLU A 1 164 ? -16.891 -4.880 11.726 1.00 79.06 164 GLU A N 1
ATOM 1247 C CA . GLU A 1 164 ? -17.328 -6.196 11.238 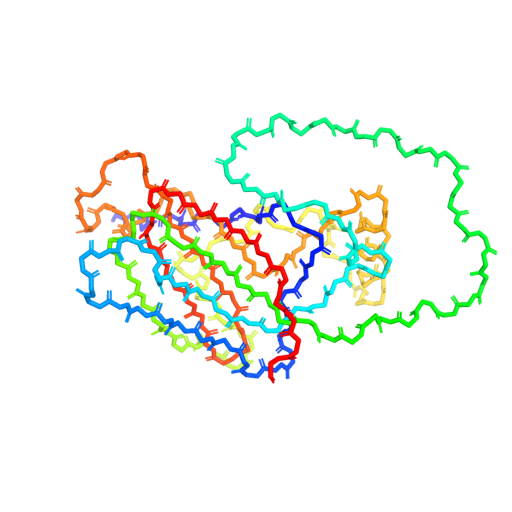1.00 79.06 164 GLU A CA 1
ATOM 1248 C C . GLU A 1 164 ? -17.332 -6.308 9.705 1.00 79.06 164 GLU A C 1
ATOM 1250 O O . GLU A 1 164 ? -16.733 -7.238 9.168 1.00 79.06 164 GLU A O 1
ATOM 1255 N N . GLU A 1 165 ? -17.947 -5.366 8.977 1.00 90.88 165 GLU A N 1
ATOM 1256 C CA . GLU A 1 165 ? -18.087 -5.448 7.514 1.00 90.88 165 GLU A CA 1
ATOM 1257 C C . GLU A 1 165 ? -18.052 -4.072 6.831 1.00 90.88 165 GLU A C 1
ATOM 1259 O O . GLU A 1 165 ? -18.314 -3.040 7.446 1.00 90.88 165 GLU A O 1
ATOM 1264 N N . GLY A 1 166 ? -17.736 -4.057 5.531 1.00 93.31 166 GLY A N 1
ATOM 1265 C CA . GLY A 1 166 ? -17.793 -2.851 4.694 1.00 93.31 166 GLY A CA 1
ATOM 1266 C C . GLY A 1 166 ? -16.581 -1.920 4.784 1.00 93.31 166 GLY A C 1
ATOM 1267 O O . GLY A 1 166 ? -16.605 -0.858 4.171 1.00 93.31 166 GLY A O 1
ATOM 1268 N N . TYR A 1 167 ? -15.528 -2.318 5.503 1.00 96.06 167 TYR A N 1
ATOM 1269 C CA . TYR A 1 167 ? -14.272 -1.577 5.612 1.00 96.06 167 TYR A CA 1
ATOM 1270 C C . TYR A 1 167 ? -13.095 -2.397 5.094 1.00 96.06 167 TYR A C 1
ATOM 1272 O O . TYR A 1 167 ? -13.008 -3.605 5.315 1.00 96.06 167 TYR A O 1
ATOM 1280 N N . ALA A 1 168 ? -12.161 -1.715 4.441 1.00 96.06 168 ALA A N 1
ATOM 1281 C CA . ALA A 1 168 ? -10.889 -2.263 4.010 1.00 96.06 168 ALA A CA 1
ATOM 1282 C C . ALA A 1 168 ? -9.779 -1.827 4.972 1.00 96.06 168 ALA A C 1
ATOM 1284 O O . ALA A 1 168 ? -9.717 -0.664 5.371 1.00 96.06 168 ALA A O 1
ATOM 1285 N N . HIS A 1 169 ? -8.876 -2.752 5.300 1.00 97.44 169 HIS A N 1
ATOM 1286 C CA . HIS A 1 169 ? -7.589 -2.429 5.909 1.00 97.44 169 HIS A CA 1
ATOM 1287 C C . HIS A 1 169 ? -6.538 -2.365 4.796 1.00 97.44 169 HIS A C 1
ATOM 1289 O O . HIS A 1 169 ? -6.233 -3.373 4.163 1.00 97.44 169 HIS A O 1
ATOM 1295 N N . LEU A 1 170 ? -5.998 -1.174 4.559 1.00 97.88 170 LEU A N 1
ATOM 1296 C CA . LEU A 1 170 ? -4.954 -0.893 3.583 1.00 97.88 170 LEU A CA 1
ATOM 1297 C C . LEU A 1 170 ? -3.579 -0.801 4.235 1.00 97.88 170 LEU A C 1
ATOM 1299 O O . LEU A 1 170 ? -3.445 -0.246 5.323 1.00 97.88 170 LEU A O 1
ATOM 1303 N N . VAL A 1 171 ? -2.557 -1.263 3.519 1.00 98.00 171 VAL A N 1
ATOM 1304 C CA . VAL A 1 171 ? -1.140 -1.088 3.852 1.00 98.00 171 VAL A CA 1
ATOM 1305 C C . VAL A 1 171 ? -0.434 -0.414 2.680 1.00 98.00 171 VAL A C 1
ATOM 1307 O O . VAL A 1 171 ? -0.444 -0.943 1.571 1.00 98.00 171 VAL A O 1
ATOM 1310 N N . VAL A 1 172 ? 0.226 0.717 2.928 1.00 97.62 172 VAL A N 1
ATOM 1311 C CA . VAL A 1 172 ? 1.109 1.405 1.971 1.00 97.62 172 VAL A CA 1
ATOM 1312 C C . VAL A 1 172 ? 2.548 1.269 2.458 1.00 97.62 172 VAL A C 1
ATOM 1314 O O . VAL A 1 172 ? 2.905 1.805 3.507 1.00 97.62 172 VAL A O 1
ATOM 1317 N N . ARG A 1 173 ? 3.375 0.537 1.711 1.00 96.75 173 ARG A N 1
ATOM 1318 C CA . ARG A 1 173 ? 4.786 0.279 2.029 1.00 96.75 173 ARG A CA 1
ATOM 1319 C C . ARG A 1 173 ? 5.659 1.411 1.487 1.00 96.75 173 ARG A C 1
ATOM 1321 O O . ARG A 1 173 ? 5.800 1.519 0.276 1.00 96.75 173 ARG A O 1
ATOM 1328 N N . GLY A 1 174 ? 6.269 2.199 2.371 1.00 95.25 174 GLY A N 1
ATOM 1329 C CA . GLY A 1 174 ? 7.344 3.139 2.034 1.00 95.25 174 GLY A CA 1
ATOM 1330 C C . GLY A 1 174 ? 8.736 2.534 2.222 1.00 95.25 174 GLY A C 1
ATOM 1331 O O . GLY A 1 174 ? 8.867 1.321 2.379 1.00 95.25 174 GLY A O 1
ATOM 1332 N N . HIS A 1 175 ? 9.765 3.387 2.212 1.00 92.62 175 HIS A N 1
ATOM 1333 C CA . HIS A 1 175 ? 11.152 2.995 2.492 1.00 92.62 175 HIS A CA 1
ATOM 1334 C C . HIS A 1 175 ? 11.371 2.717 3.991 1.00 92.62 175 HIS A C 1
ATOM 1336 O O . HIS A 1 175 ? 11.550 1.571 4.389 1.00 92.62 175 HIS A O 1
ATOM 1342 N N . ASP A 1 176 ? 11.281 3.755 4.830 1.00 92.94 176 ASP A N 1
ATOM 1343 C CA . ASP A 1 176 ? 11.576 3.668 6.274 1.00 92.94 176 ASP A CA 1
ATOM 1344 C C . ASP A 1 176 ? 10.330 3.497 7.150 1.00 92.94 176 ASP A C 1
ATOM 1346 O O . ASP A 1 176 ? 10.421 3.230 8.349 1.00 92.94 176 ASP A O 1
ATOM 1350 N N . VAL A 1 177 ? 9.152 3.682 6.561 1.00 95.69 177 VAL A N 1
ATOM 1351 C CA . VAL A 1 177 ? 7.858 3.616 7.240 1.00 95.69 177 VAL A CA 1
ATOM 1352 C C . VAL A 1 177 ? 6.841 2.910 6.359 1.00 95.69 177 VAL A C 1
ATOM 1354 O O . VAL A 1 177 ? 6.984 2.832 5.137 1.00 95.69 177 VAL A O 1
ATOM 1357 N N . PHE A 1 178 ? 5.767 2.439 6.973 1.00 96.88 178 PHE A N 1
ATOM 1358 C CA . PHE A 1 178 ? 4.559 2.049 6.265 1.00 96.88 178 PHE A CA 1
ATOM 1359 C C . PHE A 1 178 ? 3.335 2.655 6.941 1.00 96.88 178 PHE A C 1
ATOM 1361 O O . 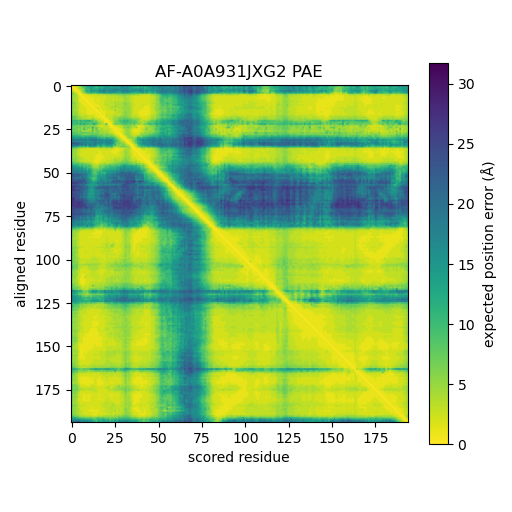PHE A 1 178 ? 3.348 2.986 8.129 1.00 96.88 178 PHE A O 1
ATOM 1368 N N . VAL A 1 179 ? 2.276 2.824 6.161 1.00 97.69 179 VAL A N 1
ATOM 1369 C CA . VAL A 1 179 ? 0.995 3.341 6.636 1.00 97.69 179 VAL A CA 1
ATOM 1370 C C . VAL A 1 179 ? -0.012 2.207 6.631 1.00 97.69 179 VAL A C 1
ATOM 1372 O O . VAL A 1 179 ? -0.148 1.513 5.628 1.00 97.69 179 VAL A O 1
ATOM 1375 N N . GLU A 1 180 ? -0.724 2.042 7.739 1.00 98.00 180 GLU A N 1
ATOM 1376 C CA . GLU A 1 180 ? -1.949 1.252 7.801 1.00 98.00 180 GLU A CA 1
ATOM 1377 C C . GLU A 1 180 ? -3.145 2.208 7.860 1.00 98.00 180 GLU A C 1
ATOM 1379 O O . GLU A 1 180 ? -3.106 3.207 8.584 1.00 98.00 180 GLU A O 1
ATOM 1384 N N . ALA A 1 181 ? -4.216 1.909 7.130 1.00 97.19 181 ALA A N 1
ATOM 1385 C CA . ALA A 1 181 ? -5.454 2.683 7.165 1.00 97.19 181 ALA A CA 1
ATOM 1386 C C . ALA A 1 181 ? -6.682 1.773 7.121 1.00 97.19 181 ALA A C 1
ATOM 1388 O O . ALA A 1 181 ? -6.678 0.759 6.431 1.00 97.19 181 ALA A O 1
ATOM 1389 N N . ILE A 1 182 ? -7.736 2.159 7.833 1.00 96.94 182 ILE A N 1
ATOM 1390 C CA . ILE A 1 182 ? -9.057 1.542 7.782 1.00 96.94 182 ILE A CA 1
ATOM 1391 C C . ILE A 1 182 ? -10.025 2.561 7.190 1.00 96.94 182 ILE A C 1
ATOM 1393 O O . ILE A 1 182 ? -10.196 3.651 7.742 1.00 96.94 182 ILE A O 1
ATOM 1397 N N . ALA A 1 183 ? -10.652 2.207 6.071 1.00 95.75 183 ALA A N 1
ATOM 1398 C CA . ALA A 1 183 ? -11.616 3.060 5.384 1.00 95.75 183 ALA A CA 1
ATOM 1399 C C . ALA A 1 183 ? -12.712 2.225 4.716 1.00 95.75 183 ALA A C 1
ATOM 1401 O O . ALA A 1 183 ? -12.472 1.084 4.324 1.00 95.75 183 ALA A O 1
ATOM 1402 N N . SER A 1 184 ? -13.915 2.785 4.583 1.00 94.50 184 SER A N 1
ATOM 1403 C CA . SER A 1 184 ? -15.037 2.093 3.929 1.00 94.50 184 SER A CA 1
ATOM 1404 C C . SER A 1 184 ? -14.781 1.856 2.437 1.00 94.50 184 SER A C 1
ATOM 1406 O O . SER A 1 184 ? -15.161 0.833 1.870 1.00 94.50 184 SER A O 1
ATOM 1408 N N . ARG A 1 185 ? -14.113 2.816 1.789 1.00 93.44 185 ARG A N 1
ATOM 1409 C CA . ARG A 1 185 ? -13.699 2.774 0.385 1.00 93.44 185 ARG A CA 1
ATOM 1410 C C . ARG A 1 185 ? -12.417 3.574 0.219 1.00 93.44 185 ARG A C 1
ATOM 1412 O O . ARG A 1 185 ? -12.046 4.373 1.078 1.00 93.44 185 ARG A O 1
ATOM 1419 N N . TRP A 1 186 ? -11.770 3.404 -0.921 1.00 94.69 186 TRP A N 1
ATOM 1420 C CA . TRP A 1 186 ? -10.625 4.217 -1.296 1.00 94.69 186 TRP A CA 1
ATOM 1421 C C . TRP A 1 186 ? -10.602 4.455 -2.806 1.00 94.69 186 TRP A C 1
ATOM 1423 O O . TRP A 1 186 ? -11.210 3.725 -3.589 1.00 94.69 186 TRP A O 1
ATOM 1433 N N . SER A 1 187 ? -9.926 5.511 -3.228 1.00 93.88 187 SER A N 1
ATOM 1434 C CA . SER A 1 187 ? -9.646 5.787 -4.637 1.00 93.88 187 SER A CA 1
ATOM 1435 C C . SER A 1 187 ? -8.240 6.348 -4.760 1.00 93.88 187 SER A C 1
ATOM 1437 O O . SER A 1 187 ? -7.624 6.705 -3.756 1.00 93.88 187 SER A O 1
ATOM 1439 N N . TRP A 1 188 ? -7.698 6.401 -5.971 1.00 94.81 188 TRP A N 1
ATOM 1440 C CA . TRP A 1 188 ? -6.382 6.980 -6.191 1.00 94.81 188 TRP A CA 1
ATOM 1441 C C . TRP A 1 188 ? -6.362 7.870 -7.426 1.00 94.81 188 TRP A C 1
ATOM 1443 O O . TRP A 1 188 ? -7.153 7.685 -8.352 1.00 94.81 188 TRP A O 1
ATOM 1453 N N . ARG A 1 189 ? -5.430 8.822 -7.432 1.00 92.75 189 ARG A N 1
ATOM 1454 C CA . ARG A 1 189 ? -5.113 9.660 -8.592 1.00 92.75 189 ARG A CA 1
ATOM 1455 C C . ARG A 1 189 ? -3.646 10.071 -8.576 1.00 92.75 189 ARG A C 1
ATOM 1457 O O . ARG A 1 189 ? -3.035 10.138 -7.505 1.00 92.75 189 ARG A O 1
ATOM 1464 N N . PHE A 1 190 ? -3.108 10.375 -9.751 1.00 91.50 190 PHE A N 1
ATOM 1465 C CA . PHE A 1 190 ? -1.873 11.144 -9.844 1.00 91.50 190 PHE A CA 1
ATOM 1466 C C . PHE A 1 190 ? -2.150 12.596 -9.445 1.00 91.50 190 PHE A C 1
ATOM 1468 O O . PHE A 1 190 ? -3.233 13.127 -9.696 1.00 91.50 190 PHE A O 1
ATOM 1475 N N . GLU A 1 191 ? -1.183 13.235 -8.804 1.00 89.06 191 GLU A N 1
ATOM 1476 C CA . GLU A 1 191 ? -1.216 14.669 -8.546 1.00 89.06 191 GLU A CA 1
ATOM 1477 C C . GLU A 1 191 ? -0.275 15.384 -9.511 1.00 89.06 191 GLU A C 1
ATOM 1479 O O . GLU A 1 191 ? 0.794 14.872 -9.839 1.00 89.06 191 GLU A O 1
ATOM 1484 N N . ALA A 1 192 ? -0.673 16.577 -9.953 1.00 82.94 192 ALA A N 1
ATOM 1485 C CA . ALA A 1 192 ? 0.247 17.472 -10.637 1.00 82.94 192 ALA A CA 1
ATOM 1486 C C . ALA A 1 192 ? 1.374 17.883 -9.678 1.00 82.94 192 ALA A C 1
ATOM 1488 O O . ALA A 1 192 ? 1.144 17.999 -8.469 1.00 82.94 192 ALA A O 1
ATOM 1489 N N . ASP A 1 193 ? 2.565 18.129 -10.221 1.00 74.38 193 ASP A N 1
ATOM 1490 C CA . ASP A 1 193 ? 3.651 18.761 -9.475 1.00 74.38 193 ASP A CA 1
ATOM 1491 C C . ASP A 1 193 ? 3.162 20.134 -8.987 1.00 74.38 193 ASP A C 1
ATOM 1493 O O . ASP A 1 193 ? 2.957 21.055 -9.781 1.00 74.38 193 ASP A O 1
ATOM 1497 N N . GLY A 1 194 ? 2.863 20.213 -7.689 1.00 57.94 194 GLY A N 1
ATOM 1498 C CA . GLY A 1 194 ? 2.440 21.432 -6.996 1.00 57.94 194 GLY A CA 1
ATOM 1499 C C . GLY A 1 194 ? 3.608 22.293 -6.550 1.00 57.94 194 GLY A C 1
ATOM 1500 O O . GLY A 1 194 ? 4.723 21.747 -6.384 1.00 57.94 194 GLY A O 1
#

Foldseek 3Di:
DQDFAWEWAADWAQKAFDQVDQDWDFDDDPDPPQWDGKIKGWIFGDPPCQPPDWDWDDPDDPPQPQPDPCDPPDPDDPDGDPTFMKIKRFGAWDDKDKFWAPDQVGRDDNSHHDHVNLPPLDPDPDPVVVVVSQVVVCVRRSTRSHRQKTWIPRDPVCVVVVNDDQWTWMWRGHNGIIMTTIGSIITMDTDDPD

Secondary structure (DSSP, 8-state):
-PPP-EEEEE---SEEE-TTS--EEEE---SSSTT--EEEEEEEEPTT-TTPPP-BSS-------PPPS------S--PPPPPEEEEEEEEEEEEEEEEE-SBTTBSS-TTTEE-TTT-TT---S-HHHHHHHHHHHHHHHSS-S--SEEEEET-HHHHHTT--SS-EEEEEE-SSEEEEEEEEEEEEEEEP--

pLDDT: mean 81.61, std 19.17, range [29.86, 98.0]

Sequence (194 aa):
MSTPNNLLVAIQVPWMVDLSTPFVSLIVTEAADDGDNYVRFLAMPMAGMLDGPERGFEWQDVRVVESSDKAPTGGGRASYDPCSWVRIQLIGHVASRMLPAFSDSKVLDPSRFTLAAVNNLGYAQDPSGYAKRFRDAWIATGICPDPGVYEVRGSAWLAECGIEEGYAHLVVRGHDVFVEAIASRWSWRFEADG

Solvent-accessible surface area (backbone atoms only — not comparable to full-atom values): 11328 Å² total; per-residue (Å²): 133,84,75,69,71,17,34,33,37,52,45,89,37,50,37,25,48,42,52,93,41,79,54,62,46,79,45,78,60,90,59,90,65,69,80,63,30,31,41,38,32,41,20,39,50,47,69,92,51,88,86,60,79,80,65,57,79,61,95,66,77,82,71,80,72,78,70,72,94,66,76,82,87,66,89,63,80,81,64,74,50,75,72,38,45,35,39,38,42,31,36,65,60,79,50,70,49,80,42,68,32,65,42,102,90,34,45,70,47,72,91,60,40,39,59,80,70,43,63,80,85,54,91,54,98,40,70,67,60,38,56,50,51,51,50,51,50,19,68,68,66,58,34,30,66,70,16,46,36,26,39,41,45,68,42,58,63,45,57,76,70,71,52,88,76,74,63,45,41,37,39,41,49,34,39,61,34,31,37,40,34,33,17,48,43,48,35,45,46,78,50,78,93,126

Mean predicted aligned error: 8.18 Å

Radius of gyration: 17.36 Å; Cα contacts (8 Å, |Δi|>4): 372; chains: 1; bounding box: 37×41×51 Å